Protein AF-A0A8V5GJI9-F1 (afdb_monomer_lite)

InterPro domains:
  IPR050995 WD repeat and F-box domain-containing protein [PTHR14604] (32-192)

Secondary structure (DSSP, 8-state):
--HHHHHHHHHHHHHHHHHHHHHHHHHHTT------S-PPPPHHHHHHHHHHHTT-HHHHHHHHHHHHHHHHTT-S-HHHHS---HHHHHHHHHHHHHHHHHHHHHHHHHHHHHHHHHHHHHHHHHHHHHHHHHHHHHHHHHHHHHHHHHHHHHHHHHHHHHHHHHHHHHHHHHHHHHHHHHHHHHHHHHHHHHHHHHHHHHHHHHHHHHHHHT--

Structure (mmCIF, N/CA/C/O backbone):
data_AF-A0A8V5GJI9-F1
#
_entry.id   AF-A0A8V5GJI9-F1
#
loop_
_atom_site.group_PDB
_atom_site.id
_atom_site.type_symbol
_atom_site.label_atom_id
_atom_site.label_alt_id
_atom_site.label_comp_id
_atom_site.label_asym_id
_atom_site.label_entity_id
_atom_site.label_seq_id
_atom_site.pdbx_PDB_ins_code
_atom_site.Cartn_x
_atom_site.Cartn_y
_atom_site.Cartn_z
_atom_site.occupancy
_atom_site.B_iso_or_equiv
_atom_site.auth_seq_id
_atom_site.auth_comp_id
_atom_site.auth_asym_id
_atom_site.auth_atom_id
_atom_site.pdbx_PDB_model_num
ATOM 1 N N . MET A 1 1 ? 4.485 -19.415 89.881 1.00 48.31 1 MET A N 1
ATOM 2 C CA . MET A 1 1 ? 4.582 -19.080 88.440 1.00 48.31 1 MET A CA 1
ATOM 3 C C . MET A 1 1 ? 3.533 -19.839 87.608 1.00 48.31 1 MET A C 1
ATOM 5 O O . MET A 1 1 ? 3.804 -20.203 86.479 1.00 48.31 1 MET A O 1
ATOM 9 N N . GLU A 1 2 ? 2.310 -20.047 88.114 1.00 45.31 2 GLU A N 1
ATOM 10 C CA . GLU A 1 2 ? 1.263 -20.796 87.377 1.00 45.31 2 GLU A CA 1
ATOM 11 C C . GLU A 1 2 ? 0.016 -19.955 87.055 1.00 45.31 2 GLU A C 1
ATOM 13 O O . GLU A 1 2 ? -0.784 -20.319 86.198 1.00 45.31 2 GLU A O 1
ATOM 18 N N . ILE A 1 3 ? -0.125 -18.774 87.664 1.00 44.38 3 ILE A N 1
ATOM 19 C CA . ILE A 1 3 ? -1.334 -17.946 87.521 1.00 44.38 3 ILE A CA 1
ATOM 20 C C . ILE A 1 3 ? -1.332 -17.155 86.198 1.00 44.38 3 ILE A C 1
ATOM 22 O O . ILE A 1 3 ? -2.377 -16.996 85.571 1.00 44.38 3 ILE A O 1
ATOM 26 N N . GLN A 1 4 ? -0.161 -16.743 85.695 1.00 43.78 4 GLN A N 1
ATOM 27 C CA . GLN A 1 4 ? -0.065 -16.039 84.405 1.00 43.78 4 GLN A CA 1
ATOM 28 C C . GLN A 1 4 ? -0.309 -16.951 83.188 1.00 43.78 4 GLN A C 1
ATOM 30 O O . GLN A 1 4 ? -0.735 -16.469 82.139 1.00 43.78 4 GLN A O 1
ATOM 35 N N . PHE A 1 5 ? -0.113 -18.268 83.318 1.00 46.44 5 PHE A N 1
ATOM 36 C CA . PHE A 1 5 ? -0.365 -19.212 82.223 1.00 46.44 5 PHE A CA 1
ATOM 37 C C . PHE A 1 5 ? -1.869 -19.470 82.022 1.00 46.44 5 PHE A C 1
ATOM 39 O O . PHE A 1 5 ? -2.339 -19.574 80.887 1.00 46.44 5 PHE A O 1
ATOM 46 N N . PHE A 1 6 ? -2.650 -19.471 83.110 1.00 44.28 6 PHE A N 1
ATOM 47 C CA . PHE A 1 6 ? -4.104 -19.662 83.056 1.00 44.28 6 PHE A CA 1
ATOM 48 C C . PHE A 1 6 ? -4.854 -18.461 82.460 1.00 44.28 6 PHE A C 1
ATOM 50 O O . PHE A 1 6 ? -5.806 -18.652 81.703 1.00 44.28 6 PHE A O 1
ATOM 57 N N . GLN A 1 7 ? -4.398 -17.227 82.708 1.00 48.69 7 GLN A N 1
ATOM 58 C CA . GLN A 1 7 ? -4.990 -16.037 82.077 1.00 48.69 7 GLN A CA 1
ATOM 59 C C . GLN A 1 7 ? -4.734 -15.978 80.562 1.00 48.69 7 GLN A C 1
ATOM 61 O O . GLN A 1 7 ? -5.616 -15.561 79.811 1.00 48.69 7 GLN A O 1
ATOM 66 N N . SER A 1 8 ? -3.581 -16.466 80.094 1.00 46.81 8 SER A N 1
ATOM 67 C CA . SER A 1 8 ? -3.265 -16.519 78.660 1.00 46.81 8 SER A CA 1
ATOM 68 C C . SER A 1 8 ? -4.074 -17.600 77.922 1.00 46.81 8 SER A C 1
ATOM 70 O O . SER A 1 8 ? -4.618 -17.343 76.844 1.00 46.81 8 SER A O 1
ATOM 72 N N . LEU A 1 9 ? -4.271 -18.781 78.532 1.00 48.50 9 LEU A N 1
ATOM 73 C CA . LEU A 1 9 ? -5.133 -19.825 77.959 1.00 48.50 9 LEU A CA 1
ATOM 74 C C . LEU A 1 9 ? -6.607 -19.410 77.911 1.00 48.50 9 LEU A C 1
ATOM 76 O O . LEU A 1 9 ? -7.274 -19.686 76.916 1.00 48.50 9 LEU A O 1
ATOM 80 N N . HIS A 1 10 ? -7.115 -18.725 78.939 1.00 50.09 10 HIS A N 1
ATOM 81 C CA . HIS A 1 10 ? -8.508 -18.270 78.964 1.00 50.09 10 HIS A CA 1
ATOM 82 C C . HIS A 1 10 ? -8.774 -17.190 77.899 1.00 50.09 10 HIS A C 1
ATOM 84 O O . HIS A 1 10 ? -9.815 -17.210 77.244 1.00 50.09 10 HIS A O 1
ATOM 90 N N . CYS A 1 11 ? -7.795 -16.314 77.640 1.00 42.56 11 CYS A N 1
ATOM 91 C CA . CYS A 1 11 ? -7.873 -15.306 76.580 1.00 42.56 11 CYS A CA 1
ATOM 92 C C . CYS A 1 11 ? -7.814 -15.937 75.173 1.00 42.56 11 CYS A C 1
ATOM 94 O O . CYS A 1 11 ? -8.594 -15.578 74.293 1.00 42.56 11 CYS A O 1
ATOM 96 N N . MET A 1 12 ? -6.974 -16.961 74.972 1.00 40.94 12 MET A N 1
ATOM 97 C CA . MET A 1 12 ? -6.925 -17.741 73.725 1.00 40.94 12 MET A CA 1
ATOM 98 C C . MET A 1 12 ? -8.196 -18.572 73.487 1.00 40.94 12 MET A C 1
ATOM 100 O O . MET A 1 12 ? -8.650 -18.676 72.348 1.00 40.94 12 MET A O 1
ATOM 104 N N . HIS A 1 13 ? -8.805 -19.135 74.536 1.00 43.75 13 HIS A N 1
ATOM 105 C CA . HIS A 1 13 ? -10.053 -19.903 74.428 1.00 43.75 13 HIS A CA 1
ATOM 106 C C . HIS A 1 13 ? -11.268 -19.001 74.157 1.00 43.75 13 HIS A C 1
ATOM 108 O O . HIS A 1 13 ? -12.151 -19.372 73.385 1.00 43.75 13 HIS A O 1
ATOM 114 N N . PHE A 1 14 ? -11.288 -17.796 74.736 1.00 39.53 14 PHE A N 1
ATOM 115 C CA . PHE A 1 14 ? -12.302 -16.777 74.462 1.00 39.53 14 PHE A CA 1
ATOM 116 C C . PHE A 1 14 ? -12.162 -16.202 73.044 1.00 39.53 14 PHE A C 1
ATOM 118 O O . PHE A 1 14 ? -13.154 -16.070 72.329 1.00 39.53 14 PHE A O 1
ATOM 125 N N . CYS A 1 15 ? -10.926 -15.963 72.589 1.00 39.31 15 CYS A N 1
ATOM 126 C CA . CYS A 1 15 ? -10.655 -15.517 71.224 1.00 39.31 15 CYS A CA 1
ATOM 127 C C . CYS A 1 15 ? -11.080 -16.582 70.196 1.00 39.31 15 CYS A C 1
ATOM 129 O O . CYS A 1 15 ? -11.816 -16.249 69.271 1.00 39.31 15 CYS A O 1
ATOM 131 N N . LYS A 1 16 ? -10.753 -17.871 70.415 1.00 41.91 16 LYS A N 1
ATOM 132 C CA . LYS A 1 16 ? -11.187 -18.991 69.549 1.00 41.91 16 LYS A CA 1
ATOM 133 C C . LYS A 1 16 ? -12.703 -19.207 69.519 1.00 41.91 16 LYS A C 1
ATOM 135 O O . LYS A 1 16 ? -13.240 -19.506 68.455 1.00 41.91 16 LYS A O 1
ATOM 140 N N . LYS A 1 17 ? -13.409 -19.044 70.647 1.00 41.28 17 LYS A N 1
ATOM 141 C CA . LYS A 1 17 ? -14.880 -19.157 70.681 1.00 41.28 17 LYS A CA 1
ATOM 142 C C . LYS A 1 17 ? -15.569 -18.022 69.915 1.00 41.28 17 LYS A C 1
ATOM 144 O O . LYS A 1 17 ? -16.541 -18.288 69.214 1.00 41.28 17 LYS A O 1
ATOM 149 N N . ASN A 1 18 ? -15.025 -16.805 69.953 1.00 38.97 18 ASN A N 1
ATOM 150 C CA . ASN A 1 18 ? -15.560 -15.687 69.169 1.00 38.97 18 ASN A CA 1
ATOM 151 C C . ASN A 1 18 ? -15.170 -15.734 67.683 1.00 38.97 18 ASN A C 1
ATOM 153 O O . ASN A 1 18 ? -15.961 -15.303 66.851 1.00 38.97 18 ASN A O 1
ATOM 157 N N . THR A 1 19 ? -14.020 -16.318 67.311 1.00 37.41 19 THR A N 1
ATOM 158 C CA . THR A 1 19 ? -13.703 -16.540 65.882 1.00 37.41 19 THR A CA 1
ATOM 159 C C . THR A 1 19 ? -14.557 -17.650 65.273 1.00 37.41 19 THR A C 1
ATOM 161 O O . THR A 1 19 ? -14.936 -17.553 64.114 1.00 37.41 19 THR A O 1
ATOM 164 N N . SER A 1 20 ? -14.899 -18.680 66.054 1.00 41.38 20 SER A N 1
ATOM 165 C CA . SER A 1 20 ? -15.806 -19.753 65.630 1.00 41.38 20 SER A CA 1
ATOM 166 C C . SER A 1 20 ? -17.215 -19.236 65.360 1.00 41.38 20 SER A C 1
ATOM 168 O O . SER A 1 20 ? -17.800 -19.610 64.352 1.00 41.38 20 SER A O 1
ATOM 170 N N . HIS A 1 21 ? -17.758 -18.374 66.223 1.00 41.25 21 HIS A N 1
ATOM 171 C CA . HIS A 1 21 ? -19.087 -17.804 66.002 1.00 41.25 21 HIS A CA 1
ATOM 172 C C . HIS A 1 21 ? -19.093 -16.871 64.785 1.00 41.25 21 HIS A C 1
ATOM 174 O O . HIS A 1 21 ? -20.002 -16.951 63.973 1.00 41.25 21 HIS A O 1
ATOM 180 N N . PHE A 1 22 ? -18.039 -16.068 64.600 1.00 39.94 22 PHE A N 1
ATOM 181 C CA . PHE A 1 22 ? -17.902 -15.179 63.442 1.00 39.94 22 PHE A CA 1
ATOM 182 C C . PHE A 1 22 ? -17.692 -15.940 62.118 1.00 39.94 22 PHE A C 1
ATOM 184 O O . PHE A 1 22 ? -18.153 -15.494 61.073 1.00 39.94 22 PHE A O 1
ATOM 191 N N . ALA A 1 23 ? -17.038 -17.107 62.155 1.00 37.00 23 ALA A N 1
ATOM 192 C CA . ALA A 1 23 ? -16.854 -17.977 60.991 1.00 37.00 23 ALA A CA 1
ATOM 193 C C . ALA A 1 23 ? -18.137 -18.739 60.610 1.00 37.00 23 ALA A C 1
ATOM 195 O O . ALA A 1 23 ? -18.453 -18.830 59.427 1.00 37.00 23 ALA A O 1
ATOM 196 N N . ILE A 1 24 ? -18.918 -19.205 61.594 1.00 40.19 24 ILE A N 1
ATOM 197 C CA . ILE A 1 24 ? -20.202 -19.889 61.352 1.00 40.19 24 ILE A CA 1
ATOM 198 C C . ILE A 1 24 ? -21.230 -18.918 60.742 1.00 40.19 24 ILE A C 1
ATOM 200 O O . ILE A 1 24 ? -21.993 -19.305 59.857 1.00 40.19 24 ILE A O 1
ATOM 204 N N . THR A 1 25 ? -21.204 -17.638 61.129 1.00 35.47 25 THR A N 1
ATOM 205 C CA . THR A 1 25 ? -22.040 -16.601 60.498 1.00 35.47 25 THR A CA 1
ATOM 206 C C . THR A 1 25 ? -21.593 -16.273 59.065 1.00 35.47 25 THR A C 1
ATOM 208 O O . THR A 1 25 ? -22.417 -15.862 58.253 1.00 35.47 25 THR A O 1
ATOM 211 N N . LEU A 1 26 ? -20.316 -16.482 58.718 1.00 39.44 26 LEU A N 1
ATOM 212 C CA . LEU A 1 26 ? -19.794 -16.224 57.370 1.00 39.44 26 LEU A CA 1
ATOM 213 C C . LEU A 1 26 ? -20.040 -17.391 56.394 1.00 39.44 26 LEU A C 1
ATOM 215 O O . LEU A 1 26 ? -20.246 -17.155 55.206 1.00 39.44 26 LEU A O 1
ATOM 219 N N . GLU A 1 27 ? -20.049 -18.637 56.879 1.00 32.38 27 GLU A N 1
ATOM 220 C CA . GLU A 1 27 ? -20.313 -19.829 56.053 1.00 32.38 27 GLU A CA 1
ATOM 221 C C . GLU A 1 27 ? -21.792 -19.978 55.666 1.00 32.38 27 GLU A C 1
ATOM 223 O O . GLU A 1 27 ? -22.093 -20.430 54.562 1.00 32.38 27 GLU A O 1
ATOM 228 N N . PHE A 1 28 ? -22.732 -19.542 56.511 1.00 38.50 28 PHE A N 1
ATOM 229 C CA . PHE A 1 28 ? -24.161 -19.686 56.208 1.00 38.50 28 PHE A CA 1
ATOM 230 C C . PHE A 1 28 ? -24.655 -18.704 55.127 1.00 38.50 28 PHE A C 1
ATOM 232 O O . PHE A 1 28 ? -25.509 -19.052 54.311 1.00 38.50 28 PHE A O 1
ATOM 239 N N . VAL A 1 29 ? -24.046 -17.515 55.030 1.00 38.84 29 VAL A N 1
ATOM 240 C CA . VAL A 1 29 ? -24.413 -16.469 54.051 1.00 38.84 29 VAL A CA 1
ATOM 241 C C . VAL A 1 29 ? -24.050 -16.850 52.602 1.00 38.84 29 VAL A C 1
ATOM 243 O O . VAL A 1 29 ? -24.567 -16.260 51.656 1.00 38.84 29 VAL A O 1
ATOM 246 N N . LEU A 1 30 ? -23.223 -17.882 52.391 1.00 34.53 30 LEU A N 1
ATOM 247 C CA . LEU A 1 30 ? -22.807 -18.336 51.057 1.00 34.53 30 LEU A CA 1
ATOM 248 C C . LEU A 1 30 ? -23.658 -19.480 50.471 1.00 34.53 30 LEU A C 1
ATOM 250 O O . LEU A 1 30 ? -23.344 -19.958 49.384 1.00 34.53 30 LEU A O 1
ATOM 254 N N . THR A 1 31 ? -24.750 -19.895 51.126 1.00 27.69 31 THR A N 1
ATOM 255 C CA . THR A 1 31 ? -25.600 -21.017 50.660 1.00 27.69 31 THR A CA 1
ATOM 256 C C . THR A 1 31 ? -27.010 -20.624 50.212 1.00 27.69 31 THR A C 1
ATOM 258 O O . THR A 1 31 ? -27.920 -21.446 50.235 1.00 27.69 31 THR A O 1
ATOM 261 N N . SER A 1 32 ? -27.206 -19.397 49.723 1.00 34.75 32 SER A N 1
ATOM 262 C CA . SER A 1 32 ? -28.420 -19.058 48.965 1.00 34.75 32 SER A CA 1
ATOM 263 C C . SER A 1 32 ? -28.121 -19.058 47.464 1.00 34.75 32 SER A C 1
ATOM 265 O O . SER A 1 32 ? -28.073 -18.021 46.796 1.00 34.75 32 SER A O 1
ATOM 267 N N . GLU A 1 33 ? -27.874 -20.254 46.918 1.00 33.34 33 GLU A N 1
ATOM 268 C CA . GLU A 1 33 ? -28.009 -20.474 45.480 1.00 33.34 33 GLU A CA 1
ATOM 269 C C . GLU A 1 33 ? -29.491 -20.362 45.104 1.00 33.34 33 GLU A C 1
ATOM 271 O O . GLU A 1 33 ? -30.328 -21.233 45.330 1.00 33.34 33 GLU A O 1
ATOM 276 N N . LYS A 1 34 ? -29.772 -19.190 44.547 1.00 34.38 34 LYS A N 1
ATOM 277 C CA . LYS A 1 34 ? -30.978 -18.706 43.886 1.00 34.38 34 LYS A CA 1
ATOM 278 C C . LYS A 1 34 ? -31.717 -19.800 43.099 1.00 34.38 34 LYS A C 1
ATOM 280 O O . LYS A 1 34 ? -31.350 -20.131 41.972 1.00 34.38 34 LYS A O 1
ATOM 285 N N . SER A 1 35 ? -32.833 -20.276 43.651 1.00 27.03 35 SER A N 1
ATOM 286 C CA . SER A 1 35 ? -33.900 -20.882 42.858 1.00 27.03 35 SER A CA 1
ATOM 287 C C . SER A 1 35 ? -34.779 -19.782 42.258 1.00 27.03 35 SER A C 1
ATOM 289 O O . SER A 1 35 ? -35.117 -18.778 42.885 1.00 27.03 35 SER A O 1
ATOM 291 N N . VAL A 1 36 ? -35.101 -19.961 40.983 1.00 39.25 36 VAL A N 1
ATOM 292 C CA . VAL A 1 36 ? -36.026 -19.135 40.214 1.00 39.25 36 VAL A CA 1
ATOM 293 C C . VAL A 1 36 ? -37.448 -19.406 40.709 1.00 39.25 36 VAL A C 1
ATOM 295 O O . VAL A 1 36 ? -37.998 -20.461 40.425 1.00 39.25 36 VAL A O 1
ATOM 298 N N . SER A 1 37 ? -38.057 -18.458 41.420 1.00 29.41 37 SER A N 1
ATOM 299 C CA . SER A 1 37 ? -39.490 -18.123 41.333 1.00 29.41 37 SER A CA 1
ATOM 300 C C . SER A 1 37 ? -39.764 -16.862 42.161 1.00 29.41 37 SER A C 1
ATOM 302 O O . SER A 1 37 ? -39.133 -16.642 43.189 1.00 29.41 37 SER A O 1
ATOM 304 N N . GLY A 1 38 ? -40.639 -15.986 41.659 1.00 38.12 38 GLY A N 1
ATOM 305 C CA . GLY A 1 38 ? -40.897 -14.640 42.181 1.00 38.12 38 GLY A CA 1
ATOM 306 C C . GLY A 1 38 ? -41.608 -14.591 43.534 1.00 38.12 38 GLY A C 1
ATOM 307 O O . GLY A 1 38 ? -42.740 -14.123 43.608 1.00 38.12 38 GLY A O 1
ATOM 308 N N . VAL A 1 39 ? -40.931 -15.027 44.593 1.00 37.94 39 VAL A N 1
ATOM 309 C CA . VAL A 1 39 ? -41.294 -14.748 45.986 1.00 37.94 39 VAL A CA 1
ATOM 310 C C . VAL A 1 39 ? -40.464 -13.540 46.441 1.00 37.94 39 VAL A C 1
ATOM 312 O O . VAL A 1 39 ? -39.254 -13.525 46.193 1.00 37.94 39 VAL A O 1
ATOM 315 N N . PRO A 1 40 ? -41.064 -12.494 47.037 1.00 44.94 40 PRO A N 1
ATOM 316 C CA . PRO A 1 40 ? -40.293 -11.386 47.587 1.00 44.94 40 PRO A CA 1
ATOM 317 C C . PRO A 1 40 ? -39.309 -11.933 48.625 1.00 44.94 40 PRO A C 1
ATOM 319 O O . PRO A 1 40 ? -39.701 -12.712 49.491 1.00 44.94 40 PRO A O 1
ATOM 322 N N . GLY A 1 41 ? -38.031 -11.558 48.515 1.00 55.69 41 GLY A N 1
ATOM 323 C CA . GLY A 1 41 ? -37.041 -11.875 49.546 1.00 55.69 41 GLY A CA 1
ATOM 324 C C . GLY A 1 41 ? -37.534 -11.394 50.910 1.00 55.69 41 GLY A C 1
ATOM 325 O O . GLY A 1 41 ? -38.276 -10.412 50.982 1.00 55.69 41 GLY A O 1
ATOM 326 N N . ALA A 1 42 ? -37.163 -12.101 51.970 1.00 69.56 42 ALA A N 1
ATOM 327 C CA . ALA A 1 42 ? -37.588 -11.757 53.316 1.00 69.56 42 ALA A CA 1
ATOM 328 C C . ALA A 1 42 ? -37.038 -10.364 53.715 1.00 69.56 42 ALA A C 1
ATOM 330 O O . ALA A 1 42 ? -35.974 -9.934 53.262 1.00 69.56 42 ALA A O 1
ATOM 331 N N . MET A 1 43 ? -37.810 -9.590 54.484 1.00 72.75 43 MET A N 1
ATOM 332 C CA . MET A 1 43 ? -37.476 -8.204 54.864 1.00 72.75 43 MET A CA 1
ATOM 333 C C . MET A 1 43 ? -36.097 -8.058 55.533 1.00 72.75 43 MET A C 1
ATOM 335 O O . MET A 1 43 ? -35.431 -7.033 55.373 1.00 72.75 43 MET A O 1
ATOM 339 N N . ASP A 1 44 ? -35.646 -9.082 56.249 1.00 75.19 44 ASP A N 1
ATOM 340 C CA . ASP A 1 44 ? -34.333 -9.156 56.887 1.00 75.19 44 ASP A CA 1
ATOM 341 C C . ASP A 1 44 ? -33.179 -9.163 55.881 1.00 75.19 44 ASP A C 1
ATOM 343 O O . ASP A 1 44 ? -32.208 -8.427 56.080 1.00 75.19 44 ASP A O 1
ATOM 347 N N . ASP A 1 45 ? -33.308 -9.883 54.763 1.00 77.94 45 ASP A N 1
ATOM 348 C CA . ASP A 1 45 ? -32.321 -9.865 53.678 1.00 77.94 45 ASP A CA 1
ATOM 349 C C . ASP A 1 45 ? -32.172 -8.457 53.090 1.00 77.94 45 ASP A C 1
ATOM 351 O O . ASP A 1 45 ? -31.062 -8.023 52.768 1.00 77.94 45 ASP A O 1
ATOM 355 N N . PHE A 1 46 ? -33.270 -7.708 52.951 1.00 81.62 46 PHE A N 1
ATOM 356 C CA . PHE A 1 46 ? -33.223 -6.329 52.459 1.00 81.62 46 PHE A CA 1
ATOM 357 C C . PHE A 1 46 ? -32.434 -5.417 53.403 1.00 81.62 46 PHE A C 1
ATOM 359 O O . PHE A 1 46 ? -31.524 -4.718 52.947 1.00 81.62 46 PHE A O 1
ATOM 366 N N . PHE A 1 47 ? -32.743 -5.432 54.703 1.00 82.75 47 PHE A N 1
ATOM 367 C CA . PHE A 1 47 ? -32.039 -4.600 55.682 1.00 82.75 47 PHE A CA 1
ATOM 368 C C . PHE A 1 47 ? -30.576 -5.010 55.832 1.00 82.75 47 PHE A C 1
ATOM 370 O O . PHE A 1 47 ? -29.706 -4.138 55.869 1.00 82.75 47 PHE A O 1
ATOM 377 N N . CYS A 1 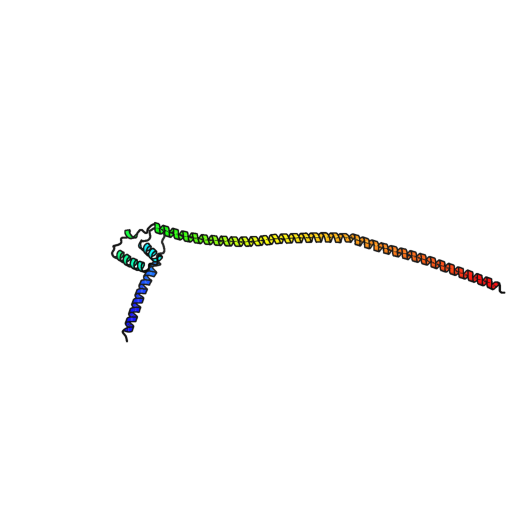48 ? -30.281 -6.312 55.827 1.00 85.19 48 CYS A N 1
ATOM 378 C CA . CYS A 1 48 ? -28.909 -6.802 55.868 1.00 85.19 48 CYS A CA 1
ATOM 379 C C . CYS A 1 48 ? -28.122 -6.326 54.641 1.00 85.19 48 CYS A C 1
ATOM 381 O O . CYS A 1 48 ? -27.077 -5.691 54.786 1.00 85.19 48 CYS A O 1
ATOM 383 N N . ASN A 1 49 ? -28.653 -6.530 53.432 1.00 85.62 49 ASN A N 1
ATOM 384 C CA . ASN A 1 49 ? -28.013 -6.066 52.199 1.00 85.62 49 ASN A CA 1
ATOM 385 C C . ASN A 1 49 ? -27.860 -4.538 52.154 1.00 85.62 49 ASN A C 1
ATOM 387 O O . ASN A 1 49 ? -26.851 -4.032 51.662 1.00 85.62 49 ASN A O 1
ATOM 391 N N . PHE A 1 50 ? -28.835 -3.788 52.670 1.00 86.06 50 PHE A N 1
ATOM 392 C CA . PHE A 1 50 ? -28.776 -2.330 52.766 1.00 86.06 50 PHE A CA 1
ATOM 393 C C . PHE A 1 50 ? -27.655 -1.861 53.704 1.00 86.06 50 PHE A C 1
ATOM 395 O O . PHE A 1 50 ? -26.821 -1.044 53.307 1.00 86.06 50 PHE A O 1
ATOM 402 N N . LEU A 1 51 ? -27.593 -2.407 54.921 1.00 87.62 51 LEU A N 1
ATOM 403 C CA . LEU A 1 51 ? -26.585 -2.047 55.921 1.00 87.62 51 LEU A CA 1
ATOM 404 C C . LEU A 1 51 ? -25.176 -2.466 55.483 1.00 87.62 51 LEU A C 1
ATOM 406 O O . LEU A 1 51 ? -24.229 -1.703 55.678 1.00 87.62 51 LEU A O 1
ATOM 410 N N . VAL A 1 52 ? -25.037 -3.618 54.815 1.00 88.31 52 VAL A N 1
ATOM 411 C CA . VAL A 1 52 ? -23.773 -4.051 54.198 1.00 88.31 52 VAL A CA 1
ATOM 412 C C . VAL A 1 52 ? -23.352 -3.093 53.082 1.00 88.31 52 VAL A C 1
ATOM 414 O O . VAL A 1 52 ? -22.212 -2.629 53.086 1.00 88.31 52 VAL A O 1
ATOM 417 N N . ARG A 1 53 ? -24.257 -2.733 52.156 1.00 85.81 53 ARG A N 1
ATOM 418 C CA . ARG A 1 53 ? -23.961 -1.783 51.062 1.00 85.81 53 ARG A CA 1
ATOM 419 C C . ARG A 1 53 ? -23.504 -0.417 51.571 1.00 85.81 53 ARG A C 1
ATOM 421 O O . ARG A 1 53 ? -22.684 0.219 50.915 1.00 85.81 53 ARG A O 1
ATOM 428 N N . LEU A 1 54 ? -24.027 0.034 52.710 1.00 88.94 54 LEU A N 1
ATOM 429 C CA . LEU A 1 54 ? -23.644 1.302 53.338 1.00 88.94 54 LEU A CA 1
ATOM 430 C C . LEU A 1 54 ? -22.450 1.184 54.300 1.00 88.94 54 LEU A C 1
ATOM 432 O O . LEU A 1 54 ? -22.019 2.194 54.853 1.00 88.94 54 LEU A O 1
ATOM 436 N N . GLY A 1 55 ? -21.902 -0.018 54.506 1.00 89.62 55 GLY A N 1
ATOM 437 C CA . GLY A 1 55 ? -20.761 -0.249 55.397 1.00 89.62 55 GLY A CA 1
ATOM 438 C C . GLY A 1 55 ? -21.080 -0.093 56.890 1.00 89.62 55 GLY A C 1
ATOM 439 O O . GLY A 1 55 ? -20.180 0.158 57.690 1.00 89.62 55 GLY A O 1
ATOM 440 N N . MET A 1 56 ? -22.346 -0.233 57.289 1.00 92.75 56 MET A N 1
ATOM 441 C CA . MET A 1 56 ? -22.824 -0.024 58.662 1.00 92.75 56 MET A CA 1
ATOM 442 C C . MET A 1 56 ? -22.740 -1.307 59.508 1.00 92.75 56 MET A C 1
ATOM 444 O O . MET A 1 56 ? -23.746 -1.795 60.018 1.00 92.75 56 MET A O 1
ATOM 448 N N . SER A 1 57 ? -21.537 -1.861 59.677 1.00 90.44 57 SER A N 1
ATOM 449 C CA . SER A 1 57 ? -21.322 -3.172 60.321 1.00 90.44 57 SER A CA 1
ATOM 450 C C . SER A 1 57 ? -21.835 -3.264 61.764 1.00 90.44 57 SER A C 1
ATOM 452 O O . SER A 1 57 ? -22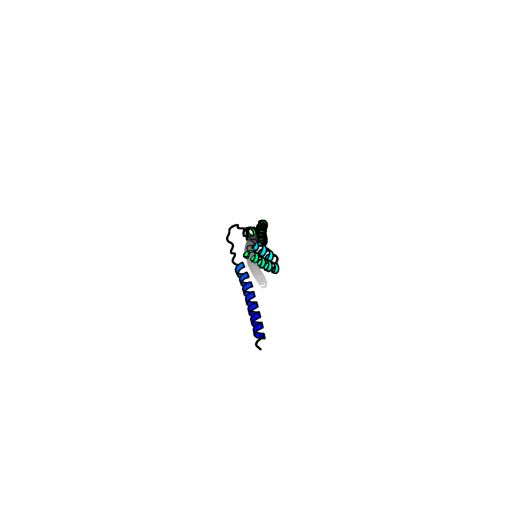.510 -4.221 62.111 1.00 90.44 57 SER A O 1
ATOM 454 N N . ARG A 1 58 ? -21.607 -2.240 62.597 1.00 91.38 58 ARG A N 1
ATOM 455 C CA . ARG A 1 58 ? -22.108 -2.236 63.988 1.00 91.38 58 ARG A CA 1
ATOM 456 C C . ARG A 1 58 ? -23.635 -2.228 64.062 1.00 91.38 58 ARG A C 1
ATOM 458 O O . ARG A 1 58 ? -24.214 -2.872 64.925 1.00 91.38 58 ARG A O 1
ATOM 465 N N . THR A 1 59 ? -24.282 -1.486 63.164 1.00 92.88 59 THR A N 1
ATOM 466 C CA . THR A 1 59 ? -25.747 -1.427 63.081 1.00 92.88 59 THR A CA 1
ATOM 467 C 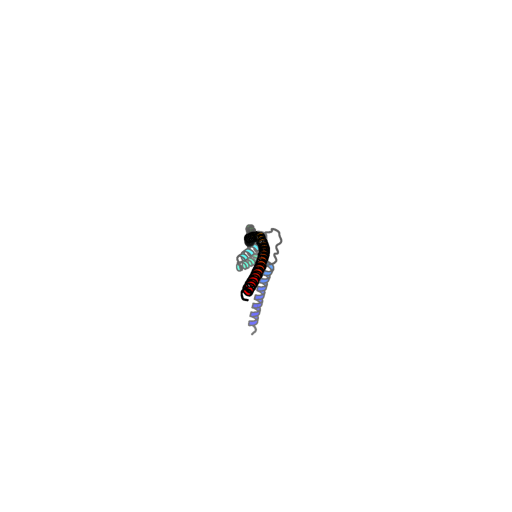C . THR A 1 59 ? -26.315 -2.744 62.571 1.00 92.88 59 THR A C 1
ATOM 469 O O . THR A 1 59 ? -27.357 -3.168 63.054 1.00 92.88 59 THR A O 1
ATOM 472 N N . LEU A 1 60 ? -25.619 -3.402 61.640 1.00 90.75 60 LEU A N 1
ATOM 473 C CA . LEU A 1 60 ? -25.966 -4.737 61.163 1.00 90.75 60 LEU A CA 1
ATOM 474 C C . LEU A 1 60 ? -25.930 -5.770 62.296 1.00 90.75 60 LEU A C 1
ATOM 476 O O . LEU A 1 60 ? -26.903 -6.496 62.461 1.00 90.75 60 LEU A O 1
ATOM 480 N N . ASP A 1 61 ? -24.864 -5.787 63.102 1.00 87.94 61 ASP A N 1
ATOM 481 C CA . ASP A 1 61 ? -24.720 -6.734 64.217 1.00 87.94 61 ASP A CA 1
ATOM 482 C C . ASP A 1 61 ? -25.835 -6.558 65.266 1.00 87.94 61 ASP A C 1
ATOM 484 O O . ASP A 1 61 ? -26.439 -7.534 65.723 1.00 87.94 61 ASP A O 1
ATOM 488 N N . CYS A 1 62 ? -26.150 -5.305 65.626 1.00 91.94 62 CYS A N 1
ATOM 489 C CA . CYS A 1 62 ? -27.263 -4.994 66.527 1.00 91.94 62 CYS A CA 1
ATOM 490 C C . CYS A 1 62 ? -28.612 -5.411 65.926 1.00 91.94 62 CYS A C 1
ATOM 492 O O . CYS A 1 62 ? -29.386 -6.097 66.589 1.00 91.94 62 CYS A O 1
ATOM 494 N N . PHE A 1 63 ? -28.863 -5.053 64.663 1.00 87.88 63 PHE A N 1
ATOM 495 C CA . PHE A 1 63 ? -30.098 -5.390 63.959 1.00 87.88 63 PHE A CA 1
ATOM 496 C C . PHE A 1 63 ? -30.321 -6.902 63.899 1.00 87.88 63 PHE A C 1
ATOM 498 O O . PHE A 1 63 ? -31.395 -7.367 64.255 1.00 87.88 63 PHE A O 1
ATOM 505 N N . GLN A 1 64 ? -29.308 -7.680 63.508 1.00 84.44 64 GLN A N 1
ATOM 506 C CA . GLN A 1 64 ? -29.412 -9.139 63.444 1.00 84.44 64 GLN A CA 1
ATOM 507 C C . GLN A 1 64 ? -29.725 -9.737 64.819 1.00 84.44 64 GLN A C 1
ATOM 509 O O . GLN A 1 64 ? -30.620 -10.570 64.935 1.00 84.44 64 GLN A O 1
ATOM 514 N N . THR A 1 65 ? -29.033 -9.280 65.866 1.00 86.56 65 THR A N 1
ATOM 515 C CA . THR A 1 65 ? -29.238 -9.776 67.235 1.00 86.56 65 THR A CA 1
ATOM 516 C C . THR A 1 65 ? -30.673 -9.533 67.712 1.00 86.56 65 THR A C 1
ATOM 518 O O . THR A 1 65 ? -31.340 -10.468 68.155 1.00 86.56 65 THR A O 1
ATOM 521 N N . GLU A 1 66 ? -31.169 -8.302 67.569 1.00 87.00 66 GLU A N 1
ATOM 522 C CA . GLU A 1 66 ? -32.530 -7.926 67.972 1.00 87.00 66 GLU A CA 1
ATOM 523 C C . GLU A 1 66 ? -33.595 -8.635 67.122 1.00 87.00 66 GLU A C 1
ATOM 525 O O . GLU A 1 66 ? -34.606 -9.111 67.642 1.00 87.00 66 GLU A O 1
ATOM 530 N N . TRP A 1 67 ? -33.354 -8.758 65.816 1.00 81.88 67 TRP A N 1
ATOM 531 C CA . TRP A 1 67 ? -34.274 -9.393 64.878 1.00 81.88 67 TRP A CA 1
ATOM 532 C C . TRP A 1 67 ? -34.485 -10.876 65.200 1.00 81.88 67 TRP A C 1
ATOM 534 O O . TRP A 1 67 ? -35.626 -11.323 65.337 1.00 81.88 67 TRP A O 1
ATOM 544 N N . TYR A 1 68 ? -33.407 -11.640 65.406 1.00 81.50 68 TYR A N 1
ATOM 545 C CA . TYR A 1 68 ? -33.512 -13.058 65.766 1.00 81.50 68 TYR A CA 1
ATOM 546 C C . TYR A 1 68 ? -34.121 -13.270 67.158 1.00 81.50 68 TYR A C 1
ATOM 548 O O . TYR A 1 68 ? -34.871 -14.229 67.354 1.00 81.50 68 TYR A O 1
ATOM 556 N N . GLU A 1 69 ? -33.858 -12.375 68.113 1.00 84.31 69 GLU A N 1
ATOM 557 C CA . GLU A 1 69 ? -34.469 -12.426 69.444 1.00 84.31 69 GLU A CA 1
ATOM 558 C C . GLU A 1 69 ? -35.995 -12.228 69.382 1.00 84.31 69 GLU A C 1
ATOM 560 O O . GLU A 1 69 ? -36.752 -12.957 70.031 1.00 84.31 69 GLU A O 1
ATOM 565 N N . LEU A 1 70 ? -36.470 -11.286 68.563 1.00 82.31 70 LEU A N 1
ATOM 566 C CA . LEU A 1 70 ? -37.899 -11.036 68.359 1.00 82.31 70 LEU A CA 1
ATOM 567 C C . LEU A 1 70 ? -38.603 -12.186 67.626 1.00 82.31 70 LEU A C 1
ATOM 569 O O . LEU A 1 70 ? -39.732 -12.537 67.983 1.00 82.31 70 LEU A O 1
ATOM 573 N N . VAL A 1 71 ? -37.928 -12.815 66.659 1.00 77.38 71 VAL A N 1
ATOM 574 C CA . VAL A 1 71 ? -38.420 -14.023 65.978 1.00 77.38 71 VAL A CA 1
ATOM 575 C C . VAL A 1 71 ? -38.558 -15.188 66.964 1.00 77.38 71 VAL A C 1
ATOM 577 O O . VAL A 1 71 ? -39.608 -15.826 67.013 1.00 77.38 71 VAL A O 1
ATOM 580 N N . GLN A 1 72 ? -37.549 -15.443 67.804 1.00 78.62 72 GLN A N 1
ATOM 581 C CA . GLN A 1 72 ? -37.589 -16.531 68.795 1.00 78.62 72 GLN A CA 1
ATOM 582 C C . GLN A 1 72 ? -38.685 -16.345 69.850 1.00 78.62 72 GLN A C 1
ATOM 584 O O . GLN A 1 72 ? -39.279 -17.320 70.309 1.00 78.62 72 GLN A O 1
ATOM 589 N N . ARG A 1 73 ? -38.980 -15.096 70.222 1.00 84.38 73 ARG A N 1
ATOM 590 C CA . ARG A 1 73 ? -40.071 -14.749 71.145 1.00 84.38 73 ARG A CA 1
ATOM 591 C C . ARG A 1 73 ? -41.461 -14.818 70.495 1.00 84.38 73 ARG A C 1
ATOM 593 O O . ARG A 1 73 ? -42.451 -14.604 71.189 1.00 84.38 73 ARG A O 1
ATOM 600 N N . GLY A 1 74 ? -41.546 -15.095 69.190 1.00 74.00 74 GLY A N 1
ATOM 601 C CA . GLY A 1 74 ? -42.801 -15.150 68.435 1.00 74.00 74 GLY A CA 1
ATOM 602 C C . GLY A 1 74 ? -43.481 -13.788 68.259 1.00 74.00 74 GLY A C 1
ATOM 603 O O . GLY A 1 74 ? -44.672 -13.735 67.969 1.00 74.00 74 GLY A O 1
ATOM 604 N N . LEU A 1 75 ? -42.742 -12.692 68.465 1.00 77.06 75 LEU A N 1
ATOM 605 C CA . LEU A 1 75 ? -43.249 -11.317 68.373 1.00 77.06 75 LEU A CA 1
ATOM 606 C C . LEU A 1 75 ? -43.269 -10.787 66.933 1.00 77.06 75 LEU A C 1
ATOM 608 O O . LEU A 1 75 ? -43.914 -9.776 66.672 1.00 77.06 75 LEU A O 1
ATOM 612 N N . LEU A 1 76 ? -42.583 -11.466 66.011 1.00 72.12 76 LEU A N 1
ATOM 613 C CA . LEU A 1 76 ? -42.628 -11.205 64.574 1.00 72.12 76 LEU A CA 1
ATOM 614 C C . LEU A 1 76 ? -43.365 -12.352 63.881 1.00 72.12 76 LEU A C 1
ATOM 616 O O . LEU A 1 76 ? -42.967 -13.512 64.003 1.00 72.12 76 LEU A O 1
ATOM 620 N N . THR A 1 77 ? -44.446 -12.037 63.165 1.00 65.62 77 THR A N 1
ATOM 621 C CA . THR A 1 77 ? -45.214 -13.036 62.411 1.00 65.62 77 THR A CA 1
ATOM 622 C C . THR A 1 77 ? -44.740 -13.101 60.959 1.00 65.62 77 THR A C 1
ATOM 624 O O . THR A 1 77 ? -44.245 -12.115 60.421 1.00 65.62 77 THR A O 1
ATOM 627 N N . ALA A 1 78 ? -44.917 -14.245 60.284 1.00 60.12 78 ALA A N 1
ATOM 628 C CA . ALA A 1 78 ? -44.519 -14.424 58.876 1.00 60.12 78 ALA A CA 1
ATOM 629 C C . ALA A 1 78 ? -45.076 -13.325 57.945 1.00 60.12 78 ALA A C 1
ATOM 631 O O . ALA A 1 78 ? -44.404 -12.874 57.025 1.00 60.12 78 ALA A O 1
ATOM 632 N N . LYS A 1 79 ? -46.264 -12.804 58.265 1.00 59.84 79 LYS A N 1
ATOM 633 C CA . LYS A 1 79 ? -46.942 -11.743 57.513 1.00 59.84 79 LYS A CA 1
ATOM 634 C C . LYS A 1 79 ? -46.240 -10.379 57.596 1.00 59.84 79 LYS A C 1
ATOM 636 O O . LYS A 1 79 ? -46.381 -9.574 56.680 1.00 59.84 79 LYS A O 1
ATOM 641 N N . ASP A 1 80 ? -45.476 -10.135 58.662 1.00 59.66 80 ASP A N 1
ATOM 642 C CA . ASP A 1 80 ? -44.679 -8.914 58.863 1.00 59.66 80 ASP A CA 1
ATOM 643 C C . ASP A 1 80 ? -43.329 -8.973 58.117 1.00 59.66 80 ASP A C 1
ATOM 645 O O . ASP A 1 80 ? -42.659 -7.956 57.938 1.00 59.66 80 ASP A O 1
ATOM 649 N N . ILE A 1 81 ? -42.933 -10.169 57.664 1.00 60.56 81 ILE A N 1
ATOM 650 C CA . ILE A 1 81 ? -41.616 -10.483 57.087 1.00 60.56 81 ILE A CA 1
ATOM 651 C C . ILE A 1 81 ? -41.666 -10.537 55.545 1.00 60.56 81 ILE A C 1
ATOM 653 O O . ILE A 1 81 ? -40.642 -10.415 54.875 1.00 60.56 81 ILE A O 1
ATOM 657 N N . GLU A 1 82 ? -42.858 -10.673 54.961 1.00 58.09 82 GLU A N 1
ATOM 658 C CA . GLU A 1 82 ? -43.050 -11.154 53.585 1.00 58.09 82 GLU A CA 1
ATOM 659 C C . GLU A 1 82 ? -42.872 -10.128 52.452 1.00 58.09 82 GLU A C 1
ATOM 661 O O . GLU A 1 82 ? -42.861 -10.529 51.290 1.00 58.09 82 GLU A O 1
ATOM 666 N N . SER A 1 83 ? -42.748 -8.821 52.712 1.00 63.19 83 SER A N 1
ATOM 667 C CA . SER A 1 83 ? -42.820 -7.837 51.618 1.00 63.19 83 SER A CA 1
ATOM 668 C C . SER A 1 83 ? -41.703 -6.800 51.622 1.00 63.19 83 SER A C 1
ATOM 670 O O . SER A 1 83 ? -41.867 -5.680 52.107 1.00 63.19 83 SER A O 1
ATOM 672 N N . VAL A 1 84 ? -40.610 -7.118 50.929 1.00 67.06 84 VAL A N 1
ATOM 673 C CA . VAL A 1 84 ? -39.655 -6.107 50.458 1.00 67.06 84 VAL A CA 1
ATOM 674 C C . VAL A 1 84 ? -40.338 -5.166 49.451 1.00 67.06 84 VAL A C 1
ATOM 676 O O . VAL A 1 84 ? -41.039 -5.638 48.550 1.00 67.06 84 VAL A O 1
ATOM 679 N N . PRO A 1 85 ? -40.132 -3.836 49.539 1.00 72.06 85 PRO A N 1
ATOM 680 C CA . PRO A 1 85 ? -40.729 -2.891 48.602 1.00 72.06 85 PRO A CA 1
ATOM 681 C C . PRO A 1 85 ? -40.385 -3.226 47.145 1.00 72.06 85 PRO A C 1
ATOM 683 O O . PRO A 1 85 ? -39.219 -3.243 46.750 1.00 72.06 85 PRO A O 1
ATOM 686 N N . THR A 1 86 ? -41.403 -3.418 46.307 1.00 74.19 86 THR A N 1
ATOM 687 C CA . THR A 1 86 ? -41.260 -3.756 44.875 1.00 74.19 86 THR A CA 1
ATOM 688 C C . THR A 1 86 ? -40.392 -2.759 44.095 1.00 74.19 86 THR A C 1
ATOM 690 O O . THR A 1 86 ? -39.697 -3.131 43.148 1.00 74.19 86 THR A O 1
ATOM 693 N N . VAL A 1 87 ? -40.368 -1.493 44.525 1.00 80.06 87 VAL A N 1
ATOM 694 C CA . VAL A 1 87 ? -39.515 -0.433 43.965 1.00 80.06 87 VAL A CA 1
ATOM 695 C C . VAL A 1 87 ? -38.022 -0.727 44.162 1.00 80.06 87 VAL A C 1
ATOM 697 O O . VAL A 1 87 ? -37.230 -0.441 43.266 1.00 80.06 87 VAL A O 1
ATOM 700 N N . TYR A 1 88 ? -37.621 -1.332 45.286 1.00 80.06 88 TYR A N 1
ATOM 701 C CA . TYR A 1 88 ? -36.219 -1.681 45.543 1.00 80.06 88 TYR A CA 1
ATOM 702 C C . TYR A 1 88 ? -35.715 -2.747 44.570 1.00 80.06 88 TYR A C 1
ATOM 704 O O . TYR A 1 88 ? -34.678 -2.556 43.936 1.00 80.06 88 TYR A O 1
ATOM 712 N N . ILE A 1 89 ? -36.483 -3.829 44.402 1.00 80.38 89 ILE A N 1
ATOM 713 C CA . ILE A 1 89 ? -36.155 -4.918 43.470 1.00 80.38 89 ILE A CA 1
ATOM 714 C C . ILE A 1 89 ? -36.016 -4.356 42.051 1.00 80.38 89 ILE A C 1
ATOM 716 O O . ILE A 1 89 ? -35.042 -4.635 41.350 1.00 80.38 89 ILE A O 1
ATOM 720 N N . ARG A 1 90 ? -36.950 -3.483 41.655 1.00 86.44 90 ARG A N 1
ATOM 721 C CA . ARG A 1 90 ? -36.906 -2.804 40.359 1.00 86.44 90 ARG A CA 1
ATOM 722 C C . ARG A 1 90 ? -35.657 -1.936 40.195 1.00 86.44 90 ARG A C 1
ATOM 724 O O . ARG A 1 90 ? -35.031 -1.981 39.141 1.00 86.44 90 ARG A O 1
ATOM 731 N N . ASN A 1 91 ? -35.277 -1.164 41.209 1.00 86.94 91 ASN A N 1
ATOM 732 C CA . ASN A 1 91 ? -34.080 -0.325 41.145 1.00 86.94 91 ASN A CA 1
ATOM 733 C C . ASN A 1 91 ? -32.800 -1.159 41.054 1.00 86.94 91 ASN A C 1
ATOM 735 O O . ASN A 1 91 ? -31.923 -0.823 40.268 1.00 86.94 91 ASN A O 1
ATOM 739 N N . GLN A 1 92 ? -32.709 -2.270 41.786 1.00 84.69 92 GLN A N 1
ATOM 740 C CA . GLN A 1 92 ? -31.564 -3.176 41.698 1.00 84.69 92 GLN A CA 1
ATOM 741 C C . GLN A 1 92 ? -31.433 -3.787 40.295 1.00 84.69 92 GLN A C 1
ATOM 743 O O . GLN A 1 92 ? -30.330 -3.874 39.753 1.00 84.69 92 GLN A O 1
ATOM 748 N N . GLN A 1 93 ? -32.556 -4.165 39.682 1.00 89.62 93 GLN A N 1
ATOM 749 C CA . GLN A 1 93 ? -32.568 -4.654 38.308 1.00 89.62 93 GLN A CA 1
ATOM 750 C C . GLN A 1 93 ? -32.130 -3.565 37.316 1.00 89.62 93 GLN A C 1
ATOM 752 O O . GLN A 1 93 ? -31.260 -3.811 36.484 1.00 89.62 93 GLN A O 1
ATOM 757 N N . LEU A 1 94 ? -32.650 -2.341 37.454 1.00 94.00 94 LEU A N 1
ATOM 758 C CA . LEU A 1 94 ? -32.246 -1.200 36.625 1.00 94.00 94 LEU A CA 1
ATOM 759 C C . LEU A 1 94 ? -30.769 -0.819 36.812 1.00 94.00 94 LEU A C 1
ATOM 761 O O . LEU A 1 94 ? -30.120 -0.398 35.854 1.00 94.00 94 LEU A O 1
ATOM 765 N N . GLU A 1 95 ? -30.219 -0.946 38.021 1.00 91.94 95 GLU A N 1
ATOM 766 C CA . GLU A 1 95 ? -28.792 -0.741 38.299 1.00 91.94 95 GLU A CA 1
ATOM 767 C C . GLU A 1 95 ? -27.936 -1.786 37.570 1.00 91.94 95 GLU A C 1
ATOM 769 O O . GLU A 1 95 ? -26.949 -1.424 36.921 1.00 91.94 95 GLU A O 1
ATOM 774 N N . ALA A 1 96 ? -28.335 -3.060 37.619 1.00 92.31 96 ALA A N 1
ATOM 775 C CA . ALA A 1 96 ? -27.655 -4.142 36.911 1.00 92.31 96 ALA A CA 1
ATOM 776 C C . ALA A 1 96 ? -27.710 -3.951 35.386 1.00 92.31 96 ALA A C 1
ATOM 778 O O . ALA A 1 96 ? -26.682 -4.050 34.712 1.00 92.31 96 ALA A O 1
ATOM 779 N N . GLU A 1 97 ? -28.878 -3.596 34.844 1.00 97.00 97 GLU A N 1
ATOM 780 C CA . GLU A 1 97 ? -29.054 -3.286 33.422 1.00 97.00 97 GLU A CA 1
ATOM 781 C C . GLU A 1 97 ? -28.197 -2.087 32.997 1.00 97.00 97 GLU A C 1
ATOM 783 O O . GLU A 1 97 ? -27.484 -2.159 31.998 1.00 97.00 97 GLU A O 1
ATOM 788 N N . ASN A 1 98 ? -28.175 -1.003 33.780 1.00 97.44 98 ASN A N 1
ATOM 789 C CA . ASN A 1 98 ? -27.317 0.151 33.500 1.00 97.44 98 ASN A CA 1
ATOM 790 C C . ASN A 1 98 ? -25.830 -0.203 33.523 1.00 97.44 98 ASN A C 1
ATOM 792 O O . ASN A 1 98 ? -25.062 0.306 32.706 1.00 97.44 98 ASN A O 1
ATOM 796 N N . MET A 1 99 ? -25.401 -1.047 34.463 1.00 97.00 99 MET A N 1
ATOM 797 C CA . MET A 1 99 ? -24.016 -1.504 34.531 1.00 97.00 99 MET A CA 1
ATOM 798 C C . MET A 1 99 ? -23.646 -2.305 33.278 1.00 97.00 99 MET A C 1
ATOM 800 O O . MET A 1 99 ? -22.594 -2.060 32.682 1.00 97.00 99 MET A O 1
ATOM 804 N N . GLN A 1 100 ? -24.532 -3.201 32.842 1.00 97.62 100 GLN A N 1
ATOM 805 C CA . GLN A 1 100 ? -24.331 -3.997 31.638 1.00 97.62 100 GLN A CA 1
ATOM 806 C C . GLN A 1 100 ? -24.304 -3.120 30.378 1.00 97.62 100 GLN A C 1
ATOM 808 O O . GLN A 1 100 ? -23.362 -3.207 29.593 1.00 97.62 100 GLN A O 1
ATOM 813 N N . LEU A 1 101 ? -25.251 -2.189 30.234 1.00 98.19 101 LEU A N 1
ATOM 814 C CA . LEU A 1 101 ? -25.295 -1.250 29.109 1.00 98.19 101 LEU A CA 1
ATOM 815 C C . LEU A 1 101 ? -24.046 -0.366 29.037 1.00 98.19 101 LEU A C 1
ATOM 817 O O . LEU A 1 101 ? -23.517 -0.133 27.951 1.00 98.19 101 LEU A O 1
ATOM 821 N N . LYS A 1 102 ? -23.534 0.108 30.180 1.00 98.38 102 LYS A N 1
ATOM 822 C CA . LYS A 1 102 ? -22.278 0.874 30.229 1.00 98.38 102 LYS A CA 1
ATOM 823 C C . LYS A 1 102 ? -21.091 0.038 29.759 1.00 98.38 102 LYS A C 1
ATOM 825 O O . LYS A 1 102 ? -20.269 0.533 28.991 1.00 98.38 102 LYS A O 1
ATOM 830 N N . LYS A 1 103 ? -21.011 -1.223 30.187 1.00 98.38 103 LYS A N 1
ATOM 831 C CA . LYS A 1 103 ? -19.965 -2.151 29.745 1.00 98.38 103 LYS A CA 1
ATOM 832 C C . LYS A 1 103 ? -20.039 -2.394 28.238 1.00 98.38 103 LYS A C 1
ATOM 834 O O . LYS A 1 103 ? -19.020 -2.305 27.557 1.00 98.38 103 LYS A O 1
ATOM 839 N N . ASP A 1 104 ? -21.232 -2.643 27.713 1.00 98.19 104 ASP A N 1
ATOM 840 C CA . ASP A 1 104 ? -21.432 -2.879 26.284 1.00 98.19 104 ASP A CA 1
ATOM 841 C C . ASP A 1 104 ? -21.098 -1.635 25.458 1.00 98.19 104 ASP A C 1
ATOM 843 O O . ASP A 1 104 ? -20.421 -1.738 24.437 1.00 98.19 104 ASP A O 1
ATOM 847 N N .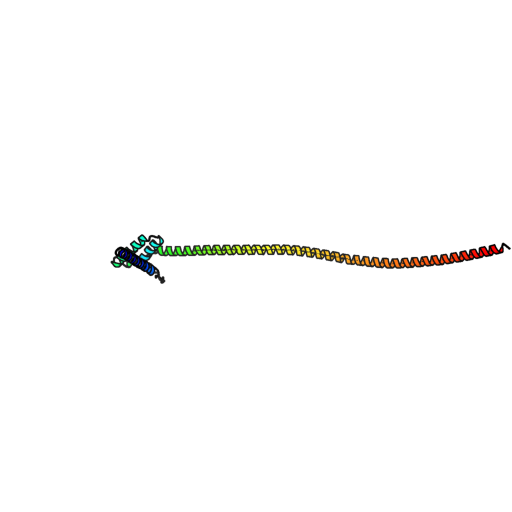 LEU A 1 105 ? -21.468 -0.444 25.932 1.00 98.50 105 LEU A N 1
ATOM 848 C CA . LEU A 1 105 ? -21.113 0.822 25.294 1.00 98.50 105 LEU A CA 1
ATOM 849 C C . LEU A 1 105 ? -19.591 1.012 25.185 1.00 98.50 105 LEU A C 1
ATOM 851 O O . LEU A 1 105 ? -19.099 1.391 24.121 1.00 98.50 105 LEU A O 1
ATOM 855 N N . GLU A 1 106 ? -18.834 0.723 26.244 1.00 98.50 106 GLU A N 1
ATOM 856 C CA . GLU A 1 106 ? -17.369 0.794 26.197 1.00 98.50 106 GLU A CA 1
ATOM 857 C C . GLU A 1 106 ? -16.764 -0.268 25.264 1.00 98.50 106 GLU A C 1
ATOM 859 O O . GLU A 1 106 ? -15.854 0.039 24.487 1.00 98.50 106 GLU A O 1
ATOM 864 N N . ASN A 1 107 ? -17.325 -1.480 25.234 1.00 98.44 107 ASN A N 1
ATOM 865 C CA . ASN A 1 107 ? -16.921 -2.518 24.281 1.00 98.44 107 ASN A CA 1
ATOM 866 C C . ASN A 1 107 ? -17.154 -2.077 22.826 1.00 98.44 107 ASN A C 1
ATOM 868 O O . ASN A 1 107 ? -16.264 -2.222 21.983 1.00 98.44 107 ASN A O 1
ATOM 872 N N . TYR A 1 108 ? -18.318 -1.493 22.525 1.00 98.56 108 TYR A N 1
ATOM 873 C CA . TYR A 1 108 ? -18.635 -0.988 21.188 1.00 98.56 108 TYR A CA 1
ATOM 874 C C . TYR A 1 108 ? -17.738 0.181 20.787 1.00 98.56 108 TYR A C 1
ATOM 876 O O . TYR A 1 108 ? -17.252 0.208 19.656 1.00 98.56 108 TYR A O 1
ATOM 884 N N . LYS A 1 109 ? -17.452 1.116 21.701 1.00 98.69 109 LYS A N 1
ATOM 885 C CA . LYS A 1 109 ? -16.481 2.194 21.452 1.00 98.69 109 LYS A CA 1
ATOM 886 C C . LYS A 1 109 ? -15.101 1.634 21.121 1.00 98.69 109 LYS A C 1
ATOM 888 O O . LYS A 1 109 ? -14.480 2.076 20.154 1.00 98.69 109 LYS A O 1
ATOM 893 N N . HIS A 1 110 ? -14.629 0.650 21.887 1.00 98.62 110 HIS A N 1
ATOM 894 C CA . HIS A 1 110 ? -13.337 0.017 21.637 1.00 98.62 110 HIS A CA 1
ATOM 895 C C . HIS A 1 110 ? -13.302 -0.679 20.268 1.00 98.62 110 HIS A C 1
ATOM 897 O O . HIS A 1 110 ? -12.380 -0.455 19.481 1.00 98.62 110 HIS A O 1
ATOM 903 N N . ALA A 1 111 ? -14.333 -1.464 19.944 1.00 98.44 111 ALA A N 1
ATOM 904 C CA . ALA A 1 111 ? -14.450 -2.139 18.655 1.00 98.44 111 ALA A CA 1
ATOM 905 C C . ALA A 1 111 ? -14.499 -1.146 17.480 1.00 98.44 111 ALA A C 1
ATOM 907 O O . ALA A 1 111 ? -13.795 -1.332 16.485 1.00 98.44 111 ALA A O 1
ATOM 908 N N . ALA A 1 112 ? -15.269 -0.062 17.610 1.00 98.75 112 ALA A N 1
ATOM 909 C CA . ALA A 1 112 ? -15.373 0.984 16.597 1.00 98.75 112 ALA A CA 1
ATOM 910 C C . ALA A 1 112 ? -14.033 1.701 16.369 1.00 98.75 112 ALA A C 1
ATOM 912 O O . ALA A 1 112 ? -13.626 1.898 15.222 1.00 98.75 112 ALA A O 1
ATOM 913 N N . ASN A 1 113 ? -13.312 2.041 17.441 1.00 98.62 113 ASN A N 1
ATOM 914 C CA . ASN A 1 113 ? -11.991 2.663 17.340 1.00 98.62 113 ASN A CA 1
ATOM 915 C C . ASN A 1 113 ? -10.979 1.732 16.664 1.00 98.62 113 ASN A C 1
ATOM 917 O O . ASN A 1 113 ? -10.294 2.146 15.729 1.00 98.62 113 ASN A O 1
ATOM 921 N N . LYS A 1 114 ? -10.959 0.450 17.042 1.00 98.69 114 LYS A N 1
ATOM 922 C CA . LYS A 1 114 ? -10.097 -0.557 16.411 1.00 98.69 114 LYS A CA 1
ATOM 923 C C . LYS A 1 114 ? -10.400 -0.724 14.918 1.00 98.69 114 LYS A C 1
ATOM 925 O O . LYS A 1 114 ? -9.482 -0.784 14.099 1.00 98.69 114 LYS A O 1
ATOM 930 N N . ALA A 1 115 ? -11.680 -0.763 14.544 1.00 98.62 115 ALA A N 1
ATOM 931 C CA . ALA A 1 115 ? -12.096 -0.834 13.144 1.00 98.62 115 ALA A CA 1
ATOM 932 C C . ALA A 1 115 ? -11.679 0.422 12.360 1.00 98.62 115 ALA A C 1
ATOM 934 O O . ALA A 1 115 ? -11.167 0.314 11.245 1.00 98.62 115 ALA A O 1
ATOM 935 N N . LYS A 1 116 ? -11.827 1.610 12.960 1.00 98.62 116 LYS A N 1
ATOM 936 C CA . LYS A 1 116 ? -11.392 2.884 12.373 1.00 98.62 116 LYS A CA 1
ATOM 937 C C . LYS A 1 116 ? -9.884 2.909 12.124 1.00 98.62 116 LYS A C 1
ATOM 939 O O . LYS A 1 116 ? -9.453 3.298 11.042 1.00 98.62 116 LYS A O 1
ATOM 944 N N . GLU A 1 117 ? -9.077 2.479 13.088 1.00 98.62 117 GLU A N 1
ATOM 945 C CA . GLU A 1 117 ? -7.618 2.410 12.946 1.00 98.62 117 GLU A CA 1
ATOM 946 C C . GLU A 1 117 ? -7.192 1.438 11.839 1.00 98.62 117 GLU A C 1
ATOM 948 O O . GLU A 1 117 ? -6.370 1.788 10.985 1.00 98.62 117 GLU A O 1
ATOM 953 N N . ALA A 1 118 ? -7.795 0.245 11.801 1.00 98.56 118 ALA A N 1
ATOM 954 C CA . ALA A 1 118 ? -7.548 -0.737 10.750 1.00 98.56 118 ALA A CA 1
ATOM 955 C C . ALA A 1 118 ? -7.916 -0.185 9.363 1.00 98.56 118 ALA A C 1
ATOM 957 O O . ALA A 1 118 ? -7.132 -0.308 8.417 1.00 98.56 118 ALA A O 1
ATOM 958 N N . PHE A 1 119 ? -9.062 0.492 9.255 1.00 98.56 119 PHE A N 1
ATOM 959 C CA . PHE A 1 119 ? -9.502 1.134 8.020 1.00 98.56 119 PHE A CA 1
ATOM 960 C C . PHE A 1 119 ? -8.523 2.217 7.553 1.00 98.56 119 PHE A C 1
ATOM 962 O O . PHE A 1 119 ? -8.138 2.235 6.385 1.00 98.56 119 PHE A O 1
ATOM 969 N N . LEU A 1 120 ? -8.059 3.088 8.455 1.00 98.69 120 LEU A N 1
ATOM 970 C CA . LEU A 1 120 ? -7.076 4.122 8.119 1.00 98.69 120 LEU A CA 1
ATOM 971 C C . LEU A 1 120 ? -5.746 3.519 7.651 1.00 98.69 120 LEU A C 1
ATOM 973 O O . LEU A 1 120 ? -5.127 4.043 6.724 1.00 98.69 120 LEU A O 1
ATOM 977 N N . LYS A 1 121 ? -5.310 2.403 8.247 1.00 98.62 121 LYS A N 1
ATOM 978 C CA . LYS A 1 121 ? -4.109 1.683 7.802 1.00 98.62 121 LYS A CA 1
ATOM 979 C C . LYS A 1 121 ? -4.286 1.116 6.390 1.00 98.62 121 LYS A C 1
ATOM 981 O O . LYS A 1 121 ? -3.426 1.335 5.541 1.00 98.62 121 LYS A O 1
ATOM 986 N N . MET A 1 122 ? -5.414 0.458 6.118 1.00 98.38 122 MET A N 1
ATOM 987 C CA . MET A 1 122 ? -5.734 -0.061 4.782 1.00 98.38 122 MET A CA 1
ATOM 988 C C . MET A 1 122 ? -5.850 1.055 3.738 1.00 98.38 122 MET A C 1
ATOM 990 O O . MET A 1 122 ? -5.378 0.905 2.613 1.00 98.38 122 MET A O 1
ATOM 994 N N . GLN A 1 123 ? -6.440 2.193 4.108 1.00 98.69 123 GLN A N 1
ATOM 995 C CA . GLN A 1 123 ? -6.562 3.353 3.231 1.00 98.69 123 GLN A CA 1
ATOM 996 C C . GLN A 1 123 ? -5.187 3.906 2.837 1.00 98.69 123 GLN A C 1
ATOM 998 O O . GLN A 1 123 ? -4.944 4.133 1.652 1.00 98.69 123 GLN A O 1
ATOM 1003 N N . LYS A 1 124 ? -4.274 4.058 3.805 1.00 98.62 124 LYS A N 1
ATOM 1004 C CA . LYS A 1 124 ? -2.896 4.502 3.550 1.00 98.62 124 LYS A CA 1
ATOM 1005 C C . LYS A 1 124 ? -2.152 3.552 2.611 1.00 98.62 124 LYS A C 1
ATOM 1007 O O . LYS A 1 124 ? -1.522 4.023 1.669 1.00 98.62 124 LYS A O 1
ATOM 1012 N N . GLU A 1 125 ? -2.263 2.242 2.826 1.00 98.50 125 GLU A N 1
ATOM 1013 C CA . GLU A 1 125 ? -1.619 1.238 1.967 1.00 98.50 125 GLU A CA 1
ATOM 1014 C C . GLU A 1 125 ? -2.171 1.279 0.536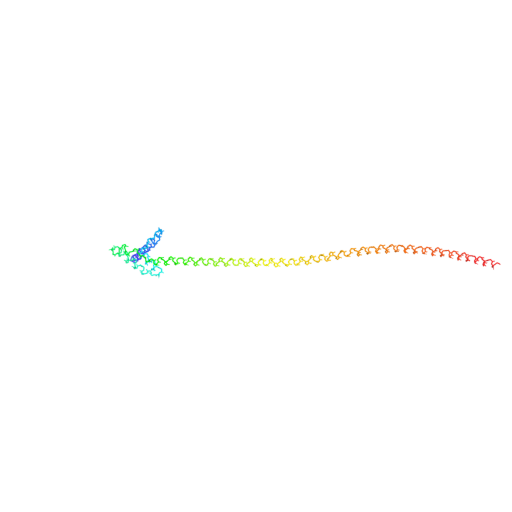 1.00 98.50 125 GLU A C 1
ATOM 1016 O O . GLU A 1 125 ? -1.425 1.352 -0.441 1.00 98.50 125 GLU A O 1
ATOM 1021 N N . ARG A 1 126 ? -3.501 1.339 0.393 1.00 98.44 126 ARG A N 1
ATOM 1022 C CA . ARG A 1 126 ? -4.161 1.508 -0.907 1.00 98.44 126 ARG A CA 1
ATOM 1023 C C . ARG A 1 126 ? -3.658 2.760 -1.628 1.00 98.44 126 ARG A C 1
ATOM 1025 O O . ARG A 1 126 ? -3.396 2.713 -2.831 1.00 98.44 126 ARG A O 1
ATOM 1032 N N . ASP A 1 127 ? -3.540 3.880 -0.920 1.00 98.56 127 ASP A N 1
ATOM 1033 C CA . ASP A 1 127 ? -3.098 5.146 -1.507 1.00 98.56 127 ASP A CA 1
ATOM 1034 C C . ASP A 1 127 ? -1.614 5.108 -1.889 1.00 98.56 127 ASP A C 1
ATOM 1036 O O . ASP A 1 127 ? -1.252 5.593 -2.965 1.00 98.56 127 ASP A O 1
ATOM 1040 N N . PHE A 1 128 ? -0.777 4.450 -1.085 1.00 98.69 128 PHE A N 1
ATOM 1041 C CA . PHE A 1 128 ? 0.614 4.164 -1.422 1.00 98.69 128 PHE A CA 1
ATOM 1042 C C . PHE A 1 128 ? 0.718 3.342 -2.713 1.00 98.69 128 PHE A C 1
ATOM 1044 O O . PHE A 1 128 ? 1.382 3.775 -3.659 1.00 98.69 128 PHE A O 1
ATOM 1051 N N . HIS A 1 129 ? -0.010 2.226 -2.820 1.00 98.69 129 HIS A N 1
ATOM 1052 C CA . HIS A 1 129 ? -0.042 1.410 -4.035 1.00 98.69 129 HIS A CA 1
ATOM 1053 C C . HIS A 1 129 ? -0.558 2.188 -5.247 1.00 98.69 129 HIS A C 1
ATOM 1055 O O . HIS A 1 129 ? 0.019 2.101 -6.332 1.00 98.69 129 HIS A O 1
ATOM 1061 N N . ARG A 1 130 ? -1.608 2.999 -5.077 1.00 98.62 130 ARG A N 1
ATOM 1062 C CA . ARG A 1 130 ? -2.164 3.823 -6.157 1.00 98.62 130 ARG A CA 1
ATOM 1063 C C . ARG A 1 130 ? -1.156 4.858 -6.654 1.00 98.62 130 ARG A C 1
ATOM 1065 O O . ARG A 1 130 ? -1.027 5.044 -7.864 1.00 98.62 130 ARG A O 1
ATOM 1072 N N . MET A 1 131 ? -0.453 5.541 -5.750 1.00 98.50 131 MET A N 1
ATOM 1073 C CA . MET A 1 131 ? 0.592 6.503 -6.115 1.00 98.50 131 MET A CA 1
ATOM 1074 C C . MET A 1 131 ? 1.796 5.815 -6.763 1.00 98.50 131 MET A C 1
ATOM 1076 O O . MET A 1 131 ? 2.289 6.290 -7.787 1.00 98.50 131 MET A O 1
ATOM 1080 N N . HIS A 1 132 ? 2.239 4.685 -6.210 1.00 98.69 132 HIS A N 1
ATOM 1081 C CA . HIS A 1 132 ? 3.355 3.914 -6.747 1.00 98.69 132 HIS A CA 1
ATOM 1082 C C . HIS A 1 132 ? 3.053 3.398 -8.157 1.00 98.69 132 HIS A C 1
ATOM 1084 O O . HIS A 1 132 ? 3.840 3.620 -9.073 1.00 98.69 132 HIS A O 1
ATOM 1090 N N . HIS A 1 133 ? 1.869 2.816 -8.368 1.00 98.69 133 HIS A N 1
ATOM 1091 C CA . HIS A 1 133 ? 1.433 2.370 -9.688 1.00 98.69 133 HIS A CA 1
ATOM 1092 C C . HIS A 1 133 ? 1.445 3.516 -10.707 1.00 98.69 133 HIS A C 1
ATOM 1094 O O . HIS A 1 133 ? 2.000 3.362 -11.793 1.00 98.69 133 HIS A O 1
ATOM 1100 N N . LYS A 1 134 ? 0.911 4.694 -10.350 1.00 98.62 134 LYS A N 1
ATOM 1101 C CA . LYS A 1 134 ? 0.953 5.877 -11.227 1.00 98.62 134 LYS A CA 1
ATOM 1102 C C . LYS A 1 134 ? 2.381 6.266 -11.612 1.00 98.62 134 LYS A C 1
ATOM 1104 O O . LYS A 1 134 ? 2.632 6.506 -12.790 1.00 98.62 134 LYS A O 1
ATOM 1109 N N . ARG A 1 135 ? 3.309 6.300 -10.648 1.00 98.62 135 ARG A N 1
ATOM 1110 C CA . ARG A 1 135 ? 4.729 6.594 -10.906 1.00 98.62 135 ARG A CA 1
ATOM 1111 C C . ARG A 1 135 ? 5.334 5.576 -11.876 1.00 98.62 135 ARG A C 1
ATOM 1113 O O . ARG A 1 135 ? 5.893 5.968 -12.894 1.00 98.62 135 ARG A O 1
ATOM 1120 N N . VAL A 1 136 ? 5.170 4.283 -11.601 1.00 98.75 136 VAL A N 1
ATOM 1121 C CA . VAL A 1 136 ? 5.718 3.204 -12.438 1.00 98.75 136 VAL A CA 1
ATOM 1122 C C . VAL A 1 136 ? 5.161 3.268 -13.863 1.00 98.75 136 VAL A C 1
ATOM 1124 O O . VAL A 1 136 ? 5.897 3.079 -14.827 1.00 98.75 136 VAL A O 1
ATOM 1127 N N . VAL A 1 137 ? 3.874 3.587 -14.031 1.00 98.75 137 VAL A N 1
ATOM 1128 C CA . VAL A 1 137 ? 3.265 3.769 -15.358 1.00 98.75 137 VAL A CA 1
ATOM 1129 C C . VAL A 1 137 ? 3.873 4.963 -16.102 1.00 98.75 137 VAL A C 1
ATOM 1131 O O . VAL A 1 137 ? 4.136 4.858 -17.304 1.00 98.75 137 VAL A O 1
ATOM 1134 N N . GLN A 1 138 ? 4.134 6.079 -15.418 1.00 98.62 138 GLN A N 1
ATOM 1135 C CA . GLN A 1 138 ? 4.804 7.240 -16.016 1.00 98.62 138 GLN A CA 1
ATOM 1136 C C . GLN A 1 138 ? 6.235 6.900 -16.455 1.00 98.62 138 GLN A C 1
ATOM 1138 O O . GLN A 1 138 ? 6.605 7.172 -17.598 1.00 98.62 138 GLN A O 1
ATOM 1143 N N . GLU A 1 139 ? 7.013 6.245 -15.592 1.00 98.56 139 GLU A N 1
ATOM 1144 C CA . GLU A 1 139 ? 8.378 5.797 -15.898 1.00 98.56 139 GLU A CA 1
ATOM 1145 C C . GLU A 1 139 ? 8.396 4.811 -17.071 1.00 98.56 139 GLU A C 1
ATOM 1147 O O . GLU A 1 139 ? 9.131 5.012 -18.039 1.00 98.56 139 GLU A O 1
ATOM 1152 N N . LYS A 1 140 ? 7.514 3.803 -17.052 1.00 98.69 140 LYS A N 1
ATOM 1153 C CA . LYS A 1 140 ? 7.331 2.856 -18.160 1.00 98.69 140 LYS A CA 1
ATOM 1154 C C . LYS A 1 140 ? 7.041 3.587 -19.469 1.00 98.69 140 LYS A C 1
ATOM 1156 O O . LYS A 1 140 ? 7.624 3.258 -20.498 1.00 98.69 140 LYS A O 1
ATOM 1161 N N . THR A 1 141 ? 6.147 4.573 -19.444 1.00 98.75 141 THR A N 1
ATOM 1162 C CA . THR A 1 141 ? 5.769 5.333 -20.643 1.00 98.75 141 THR A CA 1
ATOM 1163 C C . THR A 1 141 ? 6.954 6.128 -21.187 1.00 98.75 141 THR A C 1
ATOM 1165 O O . THR A 1 141 ? 7.202 6.100 -22.393 1.00 98.75 141 THR A O 1
ATOM 1168 N N . ARG A 1 142 ? 7.740 6.766 -20.310 1.00 98.69 142 ARG A N 1
ATOM 1169 C CA . ARG A 1 142 ? 8.969 7.475 -20.692 1.00 98.69 142 ARG A CA 1
ATOM 1170 C C . ARG A 1 142 ? 9.981 6.536 -21.351 1.00 98.69 142 ARG A C 1
ATOM 1172 O O . ARG A 1 142 ? 10.445 6.829 -22.450 1.00 98.69 142 ARG A O 1
ATOM 1179 N N . LEU A 1 143 ? 10.247 5.380 -20.741 1.00 98.75 143 LEU A N 1
ATOM 1180 C CA . LEU A 1 143 ? 11.172 4.383 -21.288 1.00 98.75 143 LEU A CA 1
ATOM 1181 C C . LEU A 1 143 ? 10.702 3.830 -22.637 1.00 98.75 143 LEU A C 1
ATOM 1183 O O . LEU A 1 143 ? 11.505 3.660 -23.551 1.00 98.75 143 LEU A O 1
ATOM 1187 N N . ILE A 1 144 ? 9.397 3.591 -22.804 1.00 98.69 144 ILE A N 1
ATOM 1188 C CA . ILE A 1 144 ? 8.832 3.173 -24.094 1.00 98.69 144 ILE A CA 1
ATOM 1189 C C . ILE A 1 144 ? 9.100 4.230 -25.171 1.00 98.69 144 ILE A C 1
ATOM 1191 O O . ILE A 1 144 ? 9.487 3.876 -26.287 1.00 98.69 144 ILE A O 1
ATOM 1195 N N . CYS A 1 145 ? 8.907 5.513 -24.859 1.00 98.69 145 CYS A N 1
ATOM 1196 C CA . CYS A 1 145 ? 9.204 6.603 -25.787 1.00 98.69 145 CYS A CA 1
ATOM 1197 C C . CYS A 1 145 ? 10.694 6.653 -26.149 1.00 98.69 145 CYS A C 1
ATOM 1199 O O . CYS A 1 145 ? 11.028 6.766 -27.329 1.00 98.69 145 CYS A O 1
ATOM 1201 N N . ASP A 1 146 ? 11.581 6.503 -25.166 1.00 98.56 146 ASP A N 1
ATOM 1202 C CA . ASP A 1 146 ? 13.028 6.501 -25.390 1.00 98.56 146 ASP A CA 1
ATOM 1203 C C . ASP A 1 146 ? 13.466 5.319 -26.272 1.00 98.56 146 ASP A C 1
ATOM 1205 O O . ASP A 1 146 ? 14.210 5.514 -27.233 1.00 98.56 146 ASP A O 1
ATOM 1209 N N . ILE A 1 147 ? 12.927 4.115 -26.038 1.00 98.56 147 ILE A N 1
ATOM 1210 C CA . ILE A 1 147 ? 13.175 2.934 -26.882 1.00 98.56 147 ILE A CA 1
ATOM 1211 C C . ILE A 1 147 ? 12.687 3.171 -28.314 1.00 98.56 147 ILE A C 1
ATOM 1213 O O . ILE A 1 147 ? 13.387 2.827 -29.266 1.00 98.56 147 ILE A O 1
ATOM 1217 N N . LYS A 1 148 ? 11.495 3.754 -28.495 1.00 98.62 148 LYS A N 1
ATOM 1218 C CA . LYS A 1 148 ? 10.967 4.069 -29.833 1.00 98.62 148 LYS A CA 1
ATOM 1219 C C . LYS A 1 148 ? 11.868 5.061 -30.567 1.00 98.62 148 LYS A C 1
ATOM 1221 O O . LYS A 1 148 ? 12.200 4.823 -31.727 1.00 98.62 148 LYS A O 1
ATOM 1226 N N . ARG A 1 149 ? 12.303 6.129 -29.889 1.00 98.44 149 ARG A N 1
ATOM 1227 C CA . ARG A 1 149 ? 13.232 7.122 -30.451 1.00 98.44 149 ARG A CA 1
ATOM 1228 C C . ARG A 1 149 ? 14.564 6.479 -30.833 1.00 98.44 149 ARG A C 1
ATOM 1230 O O . ARG A 1 149 ? 15.065 6.729 -31.924 1.00 98.44 149 ARG A O 1
ATOM 1237 N N . LEU A 1 150 ? 15.100 5.612 -29.975 1.00 98.12 150 LEU A N 1
ATOM 1238 C CA . LEU A 1 150 ? 16.354 4.910 -30.234 1.00 98.12 150 LEU A CA 1
ATOM 1239 C C . LEU A 1 150 ? 16.242 3.981 -31.448 1.00 98.12 150 LEU A C 1
ATOM 1241 O O . LEU A 1 150 ? 17.087 4.030 -32.336 1.00 98.12 150 LEU A O 1
ATOM 1245 N N . LYS A 1 151 ? 15.170 3.187 -31.535 1.00 98.25 151 LYS A N 1
ATOM 1246 C CA . LYS A 1 151 ? 14.909 2.321 -32.695 1.00 98.25 151 LYS A CA 1
ATOM 1247 C C . LYS A 1 151 ? 14.820 3.116 -33.998 1.00 98.25 151 LYS A C 1
ATOM 1249 O O . LYS A 1 151 ? 15.417 2.708 -34.988 1.00 98.25 151 LYS A O 1
ATOM 1254 N N . ALA A 1 152 ? 14.119 4.252 -33.990 1.00 97.81 152 ALA A N 1
ATOM 1255 C CA . ALA A 1 152 ? 14.020 5.125 -35.158 1.00 97.81 152 ALA A CA 1
ATOM 1256 C C . ALA A 1 152 ? 15.393 5.681 -35.576 1.00 97.81 152 ALA A C 1
ATOM 1258 O O . ALA A 1 152 ? 15.725 5.683 -36.759 1.00 97.81 152 ALA A O 1
ATOM 1259 N N . HIS A 1 153 ? 16.217 6.083 -34.607 1.00 97.12 153 HIS A N 1
ATOM 1260 C CA . HIS A 1 153 ? 17.575 6.556 -34.864 1.00 97.12 153 HIS A CA 1
ATOM 1261 C C . HIS A 1 153 ? 18.466 5.459 -35.472 1.00 97.12 153 HIS A C 1
ATOM 1263 O O . HIS A 1 153 ? 19.128 5.699 -36.477 1.00 97.12 153 HIS A O 1
ATOM 1269 N N . TYR A 1 154 ? 18.428 4.229 -34.951 1.00 96.94 154 TYR A N 1
ATOM 1270 C CA . TYR A 1 154 ? 19.176 3.112 -35.543 1.00 96.94 154 TYR A CA 1
ATOM 1271 C C . TYR A 1 154 ? 18.698 2.749 -36.950 1.00 96.94 154 TYR A C 1
ATOM 1273 O O . TYR A 1 154 ? 19.523 2.536 -37.834 1.00 96.94 154 TYR A O 1
ATOM 1281 N N . ALA A 1 155 ? 17.384 2.750 -37.188 1.00 97.38 155 ALA A N 1
ATOM 1282 C CA . ALA A 1 155 ? 16.836 2.538 -38.525 1.00 97.38 155 ALA A CA 1
ATOM 1283 C C . ALA A 1 155 ? 17.317 3.606 -39.527 1.00 97.38 155 ALA A C 1
ATOM 1285 O O . ALA A 1 155 ? 17.491 3.306 -40.705 1.00 97.38 155 ALA A O 1
ATOM 1286 N N . SER A 1 156 ? 17.584 4.833 -39.062 1.00 96.94 156 SER A N 1
ATOM 1287 C CA . SER A 1 156 ? 18.128 5.906 -39.902 1.00 96.94 156 SER A CA 1
ATOM 1288 C C . SER A 1 156 ? 19.601 5.716 -40.291 1.00 96.94 156 SER A C 1
ATOM 1290 O O . SER A 1 156 ? 20.020 6.235 -41.324 1.00 96.94 156 SER A O 1
ATOM 1292 N N . TYR A 1 157 ? 20.387 4.942 -39.531 1.00 96.88 157 TYR A N 1
ATOM 1293 C CA . TYR A 1 157 ? 21.789 4.666 -39.870 1.00 96.88 157 TYR A CA 1
ATOM 1294 C C . TYR A 1 157 ? 21.951 3.649 -40.998 1.00 96.88 157 TYR A C 1
ATOM 1296 O O . TYR A 1 157 ? 22.905 3.746 -41.765 1.00 96.88 157 TYR A O 1
ATOM 1304 N N . GLU A 1 158 ? 21.019 2.707 -41.131 1.00 96.25 158 GLU A N 1
ATOM 1305 C CA . GLU A 1 158 ? 21.035 1.675 -42.172 1.00 96.25 158 GLU A CA 1
ATOM 1306 C C . GLU A 1 158 ? 21.265 2.244 -43.595 1.00 96.25 158 GLU A C 1
ATOM 1308 O O . GLU A 1 158 ? 22.202 1.804 -44.268 1.00 96.25 158 GLU A O 1
ATOM 1313 N N . PRO A 1 159 ? 20.504 3.252 -44.080 1.00 97.31 159 PRO A N 1
ATOM 1314 C CA . PRO A 1 159 ? 20.760 3.846 -45.393 1.00 97.31 159 PRO A CA 1
ATOM 1315 C C . PRO A 1 159 ? 22.090 4.608 -45.462 1.00 97.31 159 PRO A C 1
ATOM 1317 O O . PRO A 1 159 ? 22.736 4.592 -46.508 1.00 97.31 159 PRO A O 1
ATOM 1320 N N . VAL A 1 160 ? 22.528 5.249 -44.373 1.00 97.19 160 VAL A N 1
ATOM 1321 C CA . VAL A 1 160 ? 23.802 5.991 -44.335 1.00 97.19 160 VAL A CA 1
ATOM 1322 C C . VAL A 1 160 ? 24.984 5.036 -44.498 1.00 97.19 160 VAL A C 1
ATOM 1324 O O . VAL A 1 160 ? 25.901 5.315 -45.270 1.00 97.19 160 VAL A O 1
ATOM 1327 N N . LEU A 1 161 ? 24.946 3.886 -43.821 1.00 97.12 161 LEU A N 1
ATOM 1328 C CA . LEU A 1 161 ? 25.964 2.846 -43.952 1.00 97.12 161 LEU A CA 1
ATOM 1329 C C . LEU A 1 161 ? 25.987 2.265 -45.368 1.00 97.12 161 LEU A C 1
ATOM 1331 O O . LEU A 1 161 ? 27.061 2.175 -45.960 1.00 97.12 161 LEU A O 1
ATOM 1335 N N . LYS A 1 162 ? 24.817 1.962 -45.951 1.00 97.69 162 LYS A N 1
ATOM 1336 C CA . LYS A 1 162 ? 24.716 1.495 -47.346 1.00 97.69 162 LYS A CA 1
ATOM 1337 C C . LYS A 1 162 ? 25.330 2.488 -48.327 1.00 97.69 162 LYS A C 1
ATOM 1339 O O . LYS A 1 162 ? 26.196 2.110 -49.114 1.00 97.69 162 LYS A O 1
ATOM 1344 N N . GLN A 1 163 ? 24.967 3.766 -48.220 1.00 97.94 163 GLN A N 1
ATOM 1345 C CA . GLN A 1 163 ? 25.537 4.820 -49.063 1.00 97.94 163 GLN A CA 1
ATOM 1346 C C . GLN A 1 163 ? 27.056 4.935 -48.901 1.00 97.94 163 GLN A C 1
ATOM 1348 O O . GLN A 1 163 ? 27.770 5.151 -49.880 1.00 97.94 163 GLN A O 1
ATOM 1353 N N . LEU A 1 164 ? 27.577 4.798 -47.679 1.00 97.75 164 LEU A N 1
ATOM 1354 C CA . LEU A 1 164 ? 29.016 4.855 -47.440 1.00 97.75 164 LEU A CA 1
ATOM 1355 C C . LEU A 1 164 ? 29.743 3.671 -48.092 1.00 97.75 164 LEU A C 1
ATOM 1357 O O . LEU A 1 164 ? 30.777 3.866 -48.734 1.00 97.75 164 LEU A O 1
ATOM 1361 N N . THR A 1 165 ? 29.187 2.462 -47.989 1.00 97.88 165 THR A N 1
ATOM 1362 C CA . THR A 1 165 ? 29.713 1.270 -48.667 1.00 97.88 165 THR A CA 1
ATOM 1363 C C . THR A 1 165 ? 29.694 1.435 -50.187 1.00 97.88 165 THR A C 1
ATOM 1365 O O . THR A 1 165 ? 30.695 1.154 -50.846 1.00 97.88 165 THR A O 1
ATOM 1368 N N . GLU A 1 166 ? 28.601 1.941 -50.757 1.00 98.25 166 GLU A N 1
ATOM 1369 C CA . GLU A 1 166 ? 28.485 2.211 -52.196 1.00 98.25 166 GLU A CA 1
ATOM 1370 C C . GLU A 1 166 ? 29.519 3.239 -52.675 1.00 98.25 166 GLU A C 1
ATOM 1372 O O . GLU A 1 166 ? 30.192 3.025 -53.691 1.00 98.25 166 GLU A O 1
ATOM 1377 N N . LYS A 1 167 ? 29.706 4.329 -51.918 1.00 98.25 167 LYS A N 1
ATOM 1378 C CA . LYS A 1 167 ? 30.729 5.348 -52.199 1.00 98.25 167 LYS A CA 1
ATOM 1379 C C . LYS A 1 167 ? 32.135 4.765 -52.145 1.00 98.25 167 LYS A C 1
ATOM 1381 O O . LYS A 1 167 ? 32.925 5.020 -53.051 1.00 98.25 167 LYS A O 1
ATOM 1386 N N . TYR A 1 168 ? 32.436 3.952 -51.134 1.00 98.31 168 TYR A N 1
ATOM 1387 C CA . TYR A 1 168 ? 33.728 3.280 -51.009 1.00 98.31 168 TYR A CA 1
ATOM 1388 C C . TYR A 1 168 ? 34.017 2.375 -52.216 1.00 98.31 168 TYR A C 1
ATOM 1390 O O . TYR A 1 168 ? 35.075 2.482 -52.834 1.00 98.31 168 TYR A O 1
ATOM 1398 N N . GLN A 1 169 ? 33.054 1.539 -52.609 1.00 98.00 169 GLN A N 1
ATOM 1399 C CA . GLN A 1 169 ? 33.195 0.647 -53.764 1.00 98.00 169 GLN A CA 1
ATOM 1400 C C . GLN A 1 169 ? 33.356 1.425 -55.078 1.00 98.00 169 GLN A C 1
ATOM 1402 O O . GLN A 1 169 ? 34.141 1.042 -55.944 1.00 98.00 169 GLN A O 1
ATOM 1407 N N . THR A 1 170 ? 32.640 2.539 -55.236 1.00 98.06 170 THR A N 1
ATOM 1408 C CA . THR A 1 170 ? 32.757 3.408 -56.416 1.00 98.06 170 THR A CA 1
ATOM 1409 C C . THR A 1 170 ? 34.134 4.058 -56.495 1.00 98.06 170 THR A C 1
ATOM 1411 O O . THR A 1 170 ? 34.786 3.971 -57.535 1.00 98.06 170 THR A O 1
ATOM 1414 N N . ALA A 1 171 ? 34.617 4.628 -55.389 1.00 98.00 171 ALA A N 1
ATOM 1415 C CA . ALA A 1 171 ? 35.950 5.215 -55.312 1.00 98.00 171 ALA A CA 1
ATOM 1416 C C . ALA A 1 171 ? 37.051 4.177 -55.585 1.00 98.00 171 ALA A C 1
ATOM 1418 O O . ALA A 1 171 ? 38.022 4.472 -56.280 1.00 98.00 171 ALA A O 1
ATOM 1419 N N . LEU A 1 172 ? 36.885 2.940 -55.099 1.00 97.69 172 LEU A N 1
ATOM 1420 C CA . LEU A 1 172 ? 37.824 1.849 -55.360 1.00 97.69 172 LEU A CA 1
ATOM 1421 C C . LEU A 1 172 ? 37.886 1.487 -56.853 1.00 97.69 172 LEU A C 1
ATOM 1423 O O . LEU A 1 172 ? 38.979 1.363 -57.408 1.00 97.69 172 LEU A O 1
ATOM 1427 N N . ARG A 1 173 ? 36.730 1.377 -57.522 1.00 97.69 173 ARG A N 1
ATOM 1428 C CA . ARG A 1 173 ? 36.664 1.132 -58.975 1.00 97.69 173 ARG A CA 1
ATOM 1429 C C . ARG A 1 173 ? 37.292 2.274 -59.771 1.00 97.69 173 ARG A C 1
ATOM 1431 O O . ARG A 1 173 ? 38.087 2.015 -60.667 1.00 97.69 173 ARG A O 1
ATOM 1438 N N . GLN A 1 174 ? 36.985 3.522 -59.418 1.00 97.25 174 GLN A N 1
ATOM 1439 C CA . GLN A 1 174 ? 37.572 4.704 -60.058 1.00 97.25 174 GLN A CA 1
ATOM 1440 C C . GLN A 1 174 ? 39.092 4.735 -59.897 1.00 97.25 174 GLN A C 1
ATOM 1442 O O . GLN A 1 174 ? 39.800 4.890 -60.886 1.00 97.25 174 GLN A O 1
ATOM 1447 N N . LYS A 1 175 ? 39.609 4.489 -58.685 1.00 97.75 175 LYS A N 1
ATOM 1448 C CA . LYS A 1 175 ? 41.054 4.399 -58.432 1.00 97.75 175 LYS A CA 1
ATOM 1449 C C . LYS A 1 175 ? 41.718 3.363 -59.338 1.00 97.75 175 LYS A C 1
ATOM 1451 O O . LYS A 1 175 ? 42.791 3.628 -59.873 1.00 97.75 175 LYS A O 1
ATOM 1456 N N . MET A 1 176 ? 41.097 2.198 -59.519 1.00 97.44 176 MET A N 1
ATOM 1457 C CA . MET A 1 176 ? 41.629 1.150 -60.390 1.00 97.44 176 MET A CA 1
ATOM 1458 C C . MET A 1 176 ? 41.662 1.599 -61.859 1.00 97.44 176 MET A C 1
ATOM 1460 O O . MET A 1 176 ? 42.696 1.450 -62.505 1.00 97.44 176 MET A O 1
ATOM 1464 N N . LEU A 1 177 ? 40.585 2.214 -62.362 1.00 96.62 177 LEU A N 1
ATOM 1465 C CA . LEU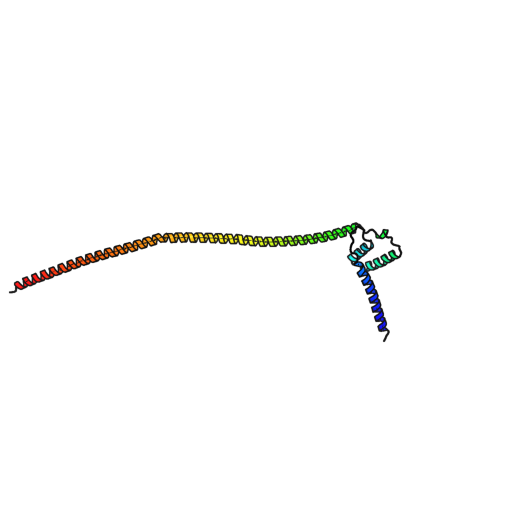 A 1 177 ? 40.520 2.754 -63.727 1.00 96.62 177 LEU A CA 1
ATOM 1466 C C . LEU A 1 177 ? 41.579 3.836 -63.972 1.00 96.62 177 LEU A C 1
ATOM 1468 O O . LEU A 1 177 ? 42.358 3.719 -64.912 1.00 96.62 177 LEU A O 1
ATOM 1472 N N . THR A 1 178 ? 41.684 4.826 -63.084 1.00 95.75 178 THR A N 1
ATOM 1473 C CA . THR A 1 178 ? 42.698 5.887 -63.188 1.00 95.75 178 THR A CA 1
ATOM 1474 C C . THR A 1 178 ? 44.119 5.326 -63.114 1.00 95.75 178 THR A C 1
ATOM 1476 O O . THR A 1 178 ? 45.017 5.820 -63.794 1.00 95.75 178 THR A O 1
ATOM 1479 N N . THR A 1 179 ? 44.345 4.271 -62.322 1.00 96.62 179 THR A N 1
ATOM 1480 C CA . THR A 1 179 ? 45.653 3.596 -62.269 1.00 96.62 179 THR A CA 1
ATOM 1481 C C . THR A 1 179 ? 45.996 2.960 -63.619 1.00 96.62 179 THR A C 1
ATOM 1483 O O . THR A 1 179 ? 47.088 3.190 -64.133 1.00 96.62 179 THR A O 1
ATOM 1486 N N . LEU A 1 180 ? 45.047 2.245 -64.234 1.00 96.69 180 LEU A N 1
ATOM 1487 C CA . LEU A 1 180 ? 45.222 1.636 -65.557 1.00 96.69 180 LEU A CA 1
ATOM 1488 C C . LEU A 1 180 ? 45.438 2.682 -66.663 1.00 96.69 180 LEU A C 1
ATOM 1490 O O . LEU A 1 180 ? 46.297 2.502 -67.526 1.00 96.69 180 LEU A O 1
ATOM 1494 N N . GLU A 1 181 ? 44.691 3.787 -66.638 1.00 95.44 181 GLU A N 1
ATOM 1495 C CA . GLU A 1 181 ? 44.861 4.905 -67.576 1.00 95.44 181 GLU A CA 1
ATOM 1496 C C . GLU A 1 181 ? 46.245 5.546 -67.439 1.00 95.44 181 GLU A C 1
ATOM 1498 O O . GLU A 1 181 ? 46.928 5.766 -68.444 1.00 95.44 181 GLU A O 1
ATOM 1503 N N . LYS A 1 182 ? 46.698 5.776 -66.198 1.00 96.25 182 LYS A N 1
ATOM 1504 C CA . LYS A 1 182 ? 48.049 6.268 -65.908 1.00 96.25 182 LYS A CA 1
ATOM 1505 C C . LYS A 1 182 ? 49.110 5.314 -66.455 1.00 96.25 182 LYS A C 1
ATOM 1507 O O . LYS A 1 182 ? 50.055 5.768 -67.094 1.00 96.25 182 LYS A O 1
ATOM 1512 N N . ASP A 1 183 ? 48.978 4.011 -66.222 1.00 95.69 183 ASP A N 1
ATOM 1513 C CA . ASP A 1 183 ? 49.956 3.017 -66.681 1.00 95.69 183 ASP A CA 1
ATOM 1514 C C . ASP A 1 183 ? 50.001 2.924 -68.213 1.00 95.69 183 ASP A C 1
ATOM 1516 O O . ASP A 1 183 ? 51.085 2.861 -68.797 1.00 95.69 183 ASP A O 1
ATOM 1520 N N . ARG A 1 184 ? 48.847 3.031 -68.886 1.00 95.44 184 ARG A N 1
ATOM 1521 C CA . ARG A 1 184 ? 48.773 3.125 -70.352 1.00 95.44 184 ARG A CA 1
ATOM 1522 C C . ARG A 1 184 ? 49.467 4.383 -70.883 1.00 95.44 184 ARG A C 1
ATOM 1524 O O . ARG A 1 184 ? 50.219 4.287 -71.853 1.00 95.44 184 ARG A O 1
ATOM 1531 N N . ALA A 1 185 ? 49.243 5.540 -70.259 1.00 93.94 185 ALA A N 1
ATOM 1532 C CA . ALA A 1 185 ? 49.883 6.799 -70.645 1.00 93.94 185 ALA A CA 1
ATOM 1533 C C . ALA A 1 185 ? 51.408 6.749 -70.445 1.00 93.94 185 ALA A C 1
ATOM 1535 O O . ALA A 1 185 ? 52.161 7.115 -71.347 1.00 93.94 185 ALA A O 1
ATOM 1536 N N . VAL A 1 186 ? 51.877 6.222 -69.308 1.00 94.56 186 VAL A N 1
ATOM 1537 C CA . VAL A 1 186 ? 53.312 6.014 -69.039 1.00 94.56 186 VAL A CA 1
ATOM 1538 C C . VAL A 1 186 ? 53.930 5.056 -70.059 1.00 94.56 186 VAL A C 1
ATOM 1540 O O . VAL A 1 186 ? 55.008 5.334 -70.581 1.00 94.56 186 VAL A O 1
ATOM 1543 N N . GLY A 1 187 ? 53.238 3.965 -70.404 1.00 93.44 187 GLY A N 1
ATOM 1544 C CA . GLY A 1 187 ? 53.669 3.040 -71.453 1.00 93.44 187 GLY A CA 1
ATOM 1545 C C . GLY A 1 187 ? 53.859 3.731 -72.808 1.00 93.44 187 GLY A C 1
ATOM 1546 O O . GLY A 1 187 ? 54.909 3.579 -73.429 1.00 93.44 187 GLY A O 1
ATOM 1547 N N . GLN A 1 188 ? 52.893 4.552 -73.235 1.00 93.50 188 GLN A N 1
ATOM 1548 C CA . GLN A 1 188 ? 52.986 5.328 -74.480 1.00 93.50 188 GLN A CA 1
ATOM 1549 C C . GLN A 1 188 ? 54.142 6.334 -74.469 1.00 93.50 188 GLN A C 1
ATOM 1551 O O . GLN A 1 188 ? 54.867 6.443 -75.461 1.00 93.50 188 GLN A O 1
ATOM 1556 N N . VAL A 1 189 ? 54.340 7.051 -73.358 1.00 92.75 189 VAL A N 1
ATOM 1557 C CA . VAL A 1 189 ? 55.462 7.989 -73.196 1.00 92.75 189 VAL A CA 1
ATOM 1558 C C . VAL A 1 189 ? 56.790 7.247 -73.291 1.00 92.75 189 VAL A C 1
ATOM 1560 O O . VAL A 1 189 ? 57.654 7.670 -74.051 1.00 92.75 189 VAL A O 1
ATOM 1563 N N . ASN A 1 190 ? 56.940 6.111 -72.608 1.00 91.94 190 ASN A N 1
ATOM 1564 C CA . ASN A 1 190 ? 58.162 5.308 -72.659 1.00 91.94 190 ASN A CA 1
ATOM 1565 C C . ASN A 1 190 ? 58.455 4.803 -74.076 1.00 91.94 190 ASN A C 1
ATOM 1567 O O . ASN A 1 190 ? 59.572 4.978 -74.559 1.00 91.94 190 ASN A O 1
ATOM 1571 N N . THR A 1 191 ? 57.464 4.241 -74.778 1.00 90.44 191 THR A N 1
ATOM 1572 C CA . THR A 1 191 ? 57.628 3.824 -76.182 1.00 90.44 191 THR A CA 1
ATOM 1573 C C . THR A 1 191 ? 58.027 5.003 -77.067 1.00 90.44 191 THR A C 1
ATOM 1575 O O . THR A 1 191 ? 58.946 4.883 -77.875 1.00 90.44 191 THR A O 1
ATOM 1578 N N . THR A 1 192 ? 57.379 6.157 -76.891 1.00 90.50 192 THR A N 1
ATOM 1579 C CA . THR A 1 192 ? 57.701 7.367 -77.654 1.00 90.50 192 THR A CA 1
ATOM 1580 C C . THR A 1 192 ? 59.129 7.821 -77.365 1.00 90.50 192 THR A C 1
ATOM 1582 O O . THR A 1 192 ? 59.874 8.010 -78.315 1.00 90.50 192 THR A O 1
ATOM 1585 N N . MET A 1 193 ? 59.546 7.901 -76.094 1.00 87.25 193 MET A N 1
ATOM 1586 C CA . MET A 1 193 ? 60.904 8.289 -75.686 1.00 87.25 193 MET A CA 1
ATOM 1587 C C . MET A 1 193 ? 61.983 7.355 -76.241 1.00 87.25 193 MET A C 1
ATOM 1589 O O . MET A 1 193 ? 63.012 7.837 -76.718 1.00 87.25 193 MET A O 1
ATOM 1593 N N . VAL A 1 194 ? 61.763 6.035 -76.202 1.00 90.81 194 VAL A N 1
ATOM 1594 C CA . VAL A 1 194 ? 62.676 5.032 -76.786 1.00 90.81 194 VAL A CA 1
ATOM 1595 C C . VAL A 1 194 ? 62.795 5.230 -78.298 1.00 90.81 194 VAL A C 1
ATOM 1597 O O . VAL A 1 194 ? 63.894 5.194 -78.853 1.00 90.81 194 VAL A O 1
ATOM 1600 N N . ASN A 1 195 ? 61.679 5.503 -78.975 1.00 88.94 195 ASN A N 1
ATOM 1601 C CA . ASN A 1 195 ? 61.682 5.782 -80.407 1.00 88.94 195 ASN A CA 1
ATOM 1602 C C . ASN A 1 195 ? 62.438 7.081 -80.727 1.00 88.94 195 ASN A C 1
ATOM 1604 O O . ASN A 1 195 ? 63.292 7.072 -81.614 1.00 88.94 195 ASN A O 1
ATOM 1608 N N . THR A 1 196 ? 62.202 8.181 -79.999 1.00 85.19 196 THR A N 1
ATOM 1609 C CA . THR A 1 196 ? 62.931 9.446 -80.210 1.00 85.19 196 THR A CA 1
ATOM 1610 C C . THR A 1 196 ? 64.419 9.310 -79.920 1.00 85.19 196 THR A C 1
ATOM 1612 O O . THR A 1 196 ? 65.223 9.846 -80.679 1.00 85.19 196 THR A O 1
ATOM 1615 N N . THR A 1 197 ? 64.815 8.575 -78.875 1.00 84.69 197 THR A N 1
ATOM 1616 C CA . THR A 1 197 ? 66.238 8.302 -78.604 1.00 84.69 197 THR A CA 1
ATOM 1617 C C . THR A 1 197 ? 66.860 7.432 -79.688 1.00 84.69 197 THR A C 1
ATOM 1619 O O . THR A 1 197 ? 67.952 7.749 -80.151 1.00 84.69 197 THR A O 1
ATOM 1622 N N . SER A 1 198 ? 66.166 6.398 -80.176 1.00 86.25 198 SER A N 1
ATOM 1623 C CA . SER A 1 198 ? 66.650 5.592 -81.305 1.00 86.25 198 SER A CA 1
ATOM 1624 C C . SER A 1 198 ? 66.839 6.440 -82.571 1.00 86.25 198 SER A C 1
ATOM 1626 O O . SER A 1 198 ? 67.866 6.326 -83.240 1.00 86.25 198 SER A O 1
ATOM 1628 N N . ILE A 1 199 ? 65.900 7.346 -82.874 1.00 86.62 199 ILE A N 1
ATOM 1629 C CA . ILE A 1 199 ? 66.016 8.306 -83.985 1.00 86.62 199 ILE A CA 1
ATOM 1630 C C . ILE A 1 199 ? 67.193 9.262 -83.759 1.00 86.62 199 ILE A C 1
ATOM 1632 O O . ILE A 1 199 ? 67.982 9.474 -84.675 1.00 86.62 199 ILE A O 1
ATOM 1636 N N . ALA A 1 200 ? 67.356 9.807 -82.551 1.00 84.31 200 ALA A N 1
ATOM 1637 C CA . ALA A 1 200 ? 68.461 10.704 -82.219 1.00 84.31 200 ALA A CA 1
ATOM 1638 C C . ALA A 1 200 ? 69.828 10.017 -82.373 1.00 84.31 200 ALA A C 1
ATOM 1640 O O . ALA A 1 200 ? 70.735 10.600 -82.961 1.00 84.31 200 ALA A O 1
ATOM 1641 N N . VAL A 1 201 ? 69.964 8.763 -81.927 1.00 87.38 201 VAL A N 1
ATOM 1642 C CA . VAL A 1 201 ? 71.186 7.960 -82.099 1.00 87.38 201 VAL A CA 1
ATOM 1643 C C . VAL A 1 201 ? 71.451 7.668 -83.577 1.00 87.38 201 VAL A C 1
ATOM 1645 O O . VAL A 1 201 ? 72.582 7.834 -84.029 1.00 87.38 201 VAL A O 1
ATOM 1648 N N . ARG A 1 202 ? 70.426 7.295 -84.359 1.00 85.94 202 ARG A N 1
ATOM 1649 C CA . ARG A 1 202 ? 70.564 7.101 -85.816 1.00 85.94 202 ARG A CA 1
ATOM 1650 C C . ARG A 1 202 ? 70.997 8.390 -86.515 1.00 85.94 202 ARG A C 1
ATOM 1652 O O . ARG A 1 202 ? 71.934 8.360 -87.306 1.00 85.94 202 ARG A O 1
ATOM 1659 N N . ASN A 1 203 ? 70.365 9.517 -86.197 1.00 85.75 203 ASN A N 1
ATOM 1660 C CA . ASN A 1 203 ? 70.707 10.821 -86.767 1.00 85.75 203 ASN A CA 1
ATOM 1661 C C . ASN A 1 203 ? 72.126 11.252 -86.377 1.00 85.75 203 ASN A C 1
ATOM 1663 O O . ASN A 1 203 ? 72.866 11.740 -87.229 1.00 85.75 203 ASN A O 1
ATOM 1667 N N . ALA A 1 204 ? 72.535 11.024 -85.126 1.00 81.94 204 ALA A N 1
ATOM 1668 C CA . ALA A 1 204 ? 73.904 11.263 -84.683 1.00 81.94 204 ALA A CA 1
ATOM 1669 C C . ALA A 1 204 ? 74.898 10.378 -85.451 1.00 81.94 204 ALA A C 1
ATOM 1671 O O . ALA A 1 204 ? 75.880 10.894 -85.976 1.00 81.94 204 ALA A O 1
ATOM 1672 N N . PHE A 1 205 ? 74.627 9.076 -85.599 1.00 81.81 205 PHE A N 1
ATOM 1673 C CA . PHE A 1 205 ? 75.472 8.164 -86.377 1.00 81.81 205 PHE A CA 1
ATOM 1674 C C . PHE A 1 205 ? 75.618 8.617 -87.835 1.00 81.81 205 PHE A C 1
ATOM 1676 O O . PHE A 1 205 ? 76.735 8.687 -88.340 1.00 81.81 205 PHE A O 1
ATOM 1683 N N . VAL A 1 206 ? 74.518 9.003 -88.493 1.00 80.94 206 VAL A N 1
ATOM 1684 C CA . VAL A 1 206 ? 74.546 9.564 -89.855 1.00 80.94 206 VAL A CA 1
ATOM 1685 C C . VAL A 1 206 ? 75.376 10.849 -89.899 1.00 80.94 206 VAL A C 1
ATOM 1687 O O . VAL A 1 206 ? 76.224 10.995 -90.774 1.00 80.94 206 VAL A O 1
ATOM 1690 N N . PHE A 1 207 ? 75.198 11.759 -88.941 1.00 78.69 207 PHE A N 1
ATOM 1691 C CA . PHE A 1 207 ? 75.954 13.010 -88.874 1.00 78.69 207 PHE A CA 1
ATOM 1692 C C . PHE A 1 207 ? 77.465 12.781 -88.695 1.00 78.69 207 PHE A C 1
ATOM 1694 O O . PHE A 1 207 ? 78.269 13.393 -89.401 1.00 78.69 207 PHE A O 1
ATOM 1701 N N . TYR A 1 208 ? 77.866 11.870 -87.802 1.00 73.19 208 TYR A N 1
ATOM 1702 C CA . TYR A 1 208 ? 79.271 11.494 -87.609 1.00 73.19 208 TYR A CA 1
ATOM 1703 C C . TYR A 1 208 ? 79.846 10.748 -88.820 1.00 73.19 208 TYR A C 1
ATOM 1705 O O . TYR A 1 208 ? 80.977 11.027 -89.213 1.00 73.19 208 TYR A O 1
ATOM 1713 N N . PHE A 1 209 ? 79.077 9.862 -89.460 1.00 72.38 209 PHE A N 1
ATOM 1714 C CA . PHE A 1 209 ? 79.492 9.155 -90.676 1.00 72.38 209 PHE A CA 1
ATOM 1715 C C . PHE A 1 209 ? 79.698 10.113 -91.860 1.00 72.38 209 PHE A C 1
ATOM 1717 O O . PHE A 1 209 ? 80.700 10.022 -92.568 1.00 72.38 209 PHE A O 1
ATOM 1724 N N . VAL A 1 210 ? 78.794 11.082 -92.045 1.00 67.50 210 VAL A N 1
ATOM 1725 C CA . VAL A 1 210 ? 78.913 12.117 -93.084 1.00 67.50 210 VAL A CA 1
ATOM 1726 C C . VAL A 1 210 ? 80.097 13.046 -92.800 1.00 67.50 210 VAL A C 1
ATOM 1728 O O . VAL A 1 210 ? 80.878 13.316 -93.709 1.00 67.50 210 VAL A O 1
ATOM 1731 N N . LYS A 1 211 ? 80.313 13.478 -91.547 1.00 62.31 211 LYS A N 1
ATOM 1732 C CA . LYS A 1 211 ? 81.501 14.280 -91.195 1.00 62.31 211 LYS A CA 1
ATOM 1733 C C . LYS A 1 211 ? 82.821 13.513 -91.312 1.00 62.31 211 LYS A C 1
ATOM 1735 O O . LYS A 1 211 ? 83.823 14.123 -91.673 1.00 62.31 211 LYS A O 1
ATOM 1740 N N . GLY A 1 212 ? 82.836 12.209 -91.033 1.00 60.34 212 GLY A N 1
ATOM 1741 C CA . GLY A 1 212 ? 84.016 11.354 -91.196 1.00 60.34 212 GLY A CA 1
ATOM 1742 C C . GLY A 1 212 ? 84.443 11.181 -92.657 1.00 60.34 212 GLY A C 1
ATOM 1743 O O . GLY A 1 212 ? 85.629 11.038 -92.929 1.00 60.34 212 GLY A O 1
ATOM 1744 N N . LYS A 1 213 ? 83.501 11.277 -93.605 1.00 58.38 213 LYS A N 1
ATOM 1745 C CA . LYS A 1 213 ? 83.771 11.204 -95.051 1.00 58.38 213 LYS A CA 1
ATOM 1746 C C . LYS A 1 213 ? 84.350 12.488 -95.662 1.00 58.38 213 LYS A C 1
ATOM 1748 O O . LYS A 1 213 ? 84.892 12.422 -96.755 1.00 58.38 213 LYS A O 1
ATOM 1753 N N . CYS A 1 214 ? 84.270 13.627 -94.969 1.00 53.94 214 CYS A N 1
ATOM 1754 C CA . CYS A 1 214 ? 84.785 14.924 -95.440 1.00 53.94 214 CYS A CA 1
ATOM 1755 C C . CYS A 1 214 ? 86.141 15.321 -94.815 1.00 53.94 214 CYS A C 1
ATOM 1757 O O . CYS A 1 214 ? 86.522 16.488 -94.880 1.00 53.94 214 CYS A O 1
ATOM 1759 N N . ARG A 1 215 ? 86.845 14.390 -94.154 1.00 51.38 215 ARG A N 1
ATOM 1760 C CA . ARG A 1 215 ? 88.166 14.607 -93.521 1.00 51.38 215 ARG A CA 1
ATOM 1761 C C . ARG A 1 215 ? 89.261 13.663 -94.049 1.00 51.38 215 ARG A C 1
ATOM 1763 O O . ARG A 1 215 ? 90.212 13.380 -93.326 1.00 51.38 215 ARG A O 1
ATOM 1770 N N . GLY A 1 216 ? 89.105 13.176 -95.278 1.00 43.19 216 GLY A N 1
ATOM 1771 C CA . GLY A 1 216 ? 90.141 12.470 -96.038 1.00 43.19 216 GLY A CA 1
ATOM 1772 C C . GLY A 1 216 ? 90.608 13.324 -97.200 1.00 43.19 216 GLY A C 1
ATOM 1773 O O . GLY A 1 216 ? 89.718 13.932 -97.835 1.00 43.19 216 GLY A O 1
#

Sequence (216 aa):
MEIQFFQSLHCMHFCKKNTSHFAITLEFVLTSEKSVSGVPGAMDDFFCNFLVRLGMSRTLDCFQTEWYELVQRGLLTAKDIESVPTVYIRNQQLEAENMQLKKDLENYKHAANKAKEAFLKMQKERDFHRMHHKRVVQEKTRLICDIKRLKAHYASYEPVLKQLTEKYQTALRQKMLTTLEKDRAVGQVNTTMVNTTSIAVRNAFVFYFVKGKCRG

Organism: Melopsittacus undulatus (NCBI:txid13146)

Foldseek 3Di:
DCPVVVVVVVVVVVVVVVVVVVVVVVVVVPPPPDDDDDFPDWPLVVVLVVCVVVVVVVVNVVCVVVVVVCVVVVVDDPVNGRDDPPVVVVVVVVVVVVVVVVVVVVVVVVVVVVVVVVVVVVVVVVVVVVVVVVVVVVVVVVVVVVVVVVVVVVVVVVVVVVVVVVVVVVVVVVVVVVVVVVVVVVVVVVVVVVVVVVVVVVVVVVVVVVVVVVPD

pLDDT: mean 79.99, std 22.15, range [27.03, 98.75]

Radius of gyration: 67.85 Å; chains: 1; bounding box: 137×36×184 Å